Protein AF-A0A6L3A3G5-F1 (afdb_monomer_lite)

Foldseek 3Di:
DPPPVVVVVVVVVVVPPPDDDDDDDDDDDDDDDDDDDDDDDDDDDDDDDPDDDPDDPDPDPPDDPQDPVNVVVVVVPDDVVVVVVVVVVVVVVVVVVVVVVVVVVVVVVVVVVVVVVVVVVVVVVVVVCVVVVPDPDPPDPDPPPDDDDDDDDDDDDDDDDDDDDDDDDDDDDDDDDDDDDDPDDDPPDDFQDACPPQVLVVCVVFPCVQADPVHNVQQQHDNAPVRQCQPGVVGHQADALDLPPRVVLCQLVVVDPPHPPPPDDRDPPVSSVSVVRCSNLGRHHDPVRSVVSVVVVVPPDPPDDDDDDDDDDDDDDDDDDDDDDDDDPDDDDDDDD

Structure (mmCIF, N/CA/C/O backbone):
data_AF-A0A6L3A3G5-F1
#
_entry.id   AF-A0A6L3A3G5-F1
#
loop_
_atom_site.group_PDB
_atom_site.id
_atom_site.type_symbol
_atom_site.label_atom_id
_atom_site.label_alt_id
_atom_site.label_comp_id
_atom_site.label_asym_id
_atom_site.label_entity_id
_atom_site.label_seq_id
_atom_site.pdbx_PDB_ins_code
_atom_site.Cartn_x
_atom_site.Cartn_y
_atom_site.Cartn_z
_atom_site.occupancy
_atom_site.B_iso_or_equiv
_atom_site.auth_seq_id
_atom_site.auth_comp_id
_atom_site.auth_asym_id
_atom_site.auth_atom_id
_atom_site.pdbx_PDB_model_num
ATOM 1 N N . MET A 1 1 ? 54.121 30.966 -7.023 1.00 59.41 1 MET A N 1
ATOM 2 C CA . MET A 1 1 ? 52.710 31.026 -6.557 1.00 59.41 1 MET A CA 1
ATOM 3 C C . MET A 1 1 ? 52.036 29.646 -6.379 1.00 59.41 1 MET A C 1
ATOM 5 O O . MET A 1 1 ? 50.820 29.584 -6.318 1.00 59.41 1 MET A O 1
ATOM 9 N N . ARG A 1 2 ? 52.782 28.536 -6.193 1.00 57.72 2 ARG A N 1
ATOM 10 C CA . ARG A 1 2 ? 52.215 27.184 -5.935 1.00 57.72 2 ARG A CA 1
ATOM 11 C C . ARG A 1 2 ? 52.312 26.712 -4.469 1.00 57.72 2 ARG A C 1
ATOM 13 O O . ARG A 1 2 ? 51.890 25.607 -4.155 1.00 57.72 2 ARG A O 1
ATOM 20 N N . GLY A 1 3 ? 52.849 27.543 -3.569 1.00 53.41 3 GLY A N 1
ATOM 21 C CA . GLY A 1 3 ? 53.049 27.198 -2.150 1.00 53.41 3 GLY A CA 1
ATOM 22 C C . GLY A 1 3 ? 51.868 27.523 -1.226 1.00 53.41 3 GLY A C 1
ATOM 23 O O . GLY A 1 3 ? 51.634 26.800 -0.266 1.00 53.41 3 GLY A O 1
ATOM 24 N N . LYS A 1 4 ? 51.075 28.563 -1.523 1.00 56.47 4 LYS A N 1
ATOM 25 C CA . LYS A 1 4 ? 49.988 29.009 -0.626 1.00 56.47 4 LYS A CA 1
ATOM 26 C C . LYS A 1 4 ? 48.705 28.165 -0.738 1.00 56.47 4 LYS A C 1
ATOM 28 O O . LYS A 1 4 ? 48.020 27.977 0.258 1.00 56.47 4 LYS A O 1
ATOM 33 N N . GLN A 1 5 ? 48.434 27.560 -1.899 1.00 56.56 5 GLN A N 1
ATOM 34 C CA . GLN A 1 5 ? 47.266 26.683 -2.111 1.00 56.56 5 GLN A CA 1
ATOM 35 C C . GLN A 1 5 ? 47.408 25.306 -1.428 1.00 56.56 5 GLN A C 1
ATOM 37 O O . GLN A 1 5 ? 46.430 24.763 -0.924 1.00 56.56 5 GLN A O 1
ATOM 42 N N . LYS A 1 6 ? 48.634 24.772 -1.294 1.00 55.00 6 LYS A N 1
ATOM 43 C CA . LYS A 1 6 ? 48.888 23.529 -0.535 1.00 55.00 6 LYS A CA 1
ATOM 44 C C . LYS A 1 6 ? 48.780 23.713 0.986 1.00 55.00 6 LYS A C 1
ATOM 46 O O . LYS A 1 6 ? 48.558 22.736 1.695 1.00 55.00 6 LYS A O 1
ATOM 51 N N . SER A 1 7 ? 48.915 24.946 1.482 1.00 62.38 7 SER A N 1
ATOM 52 C CA . SER A 1 7 ? 48.813 25.253 2.914 1.00 62.38 7 SER A CA 1
ATOM 53 C C . SER A 1 7 ? 47.360 25.405 3.376 1.00 62.38 7 SER A C 1
ATOM 55 O O . SER A 1 7 ? 47.029 24.963 4.470 1.00 62.38 7 SER A O 1
ATOM 57 N N . LEU A 1 8 ? 46.476 25.947 2.529 1.00 55.31 8 LEU A N 1
ATOM 58 C CA . LEU A 1 8 ? 45.041 26.057 2.825 1.00 55.31 8 LEU A CA 1
ATOM 59 C C . LEU A 1 8 ? 44.325 24.697 2.776 1.00 55.31 8 LEU A C 1
ATOM 61 O O . LEU A 1 8 ? 43.524 24.403 3.658 1.00 55.31 8 LEU A O 1
ATOM 65 N N . ALA A 1 9 ? 44.688 23.823 1.831 1.00 55.50 9 ALA A N 1
ATOM 66 C CA . ALA A 1 9 ? 44.137 22.465 1.766 1.00 55.50 9 ALA A CA 1
ATOM 67 C C . ALA A 1 9 ? 44.570 21.579 2.955 1.00 55.50 9 ALA A C 1
ATOM 69 O O . ALA A 1 9 ? 43.800 20.739 3.408 1.00 55.50 9 ALA A O 1
ATOM 70 N N . ARG A 1 10 ? 45.770 21.793 3.518 1.00 59.44 10 ARG A N 1
ATOM 71 C CA . ARG A 1 10 ? 46.223 21.096 4.738 1.00 59.44 10 ARG A CA 1
ATOM 72 C C . ARG A 1 10 ? 45.579 21.633 6.018 1.00 59.44 10 ARG A C 1
ATOM 74 O O . ARG A 1 10 ? 45.360 20.858 6.940 1.00 59.44 10 ARG A O 1
ATOM 81 N N . MET A 1 11 ? 45.250 22.923 6.068 1.00 55.34 11 MET A N 1
ATOM 82 C CA . MET A 1 11 ? 44.618 23.541 7.239 1.00 55.34 11 MET A CA 1
ATOM 83 C C . MET A 1 11 ? 43.120 23.200 7.348 1.00 55.34 11 MET A C 1
ATOM 85 O O . MET A 1 11 ? 42.606 23.089 8.456 1.00 55.34 11 MET A O 1
ATOM 89 N N . LEU A 1 12 ? 42.440 22.947 6.220 1.00 50.97 12 LEU A N 1
ATOM 90 C CA . LEU A 1 12 ? 41.025 22.549 6.199 1.00 50.97 12 LEU A CA 1
ATOM 91 C C . LEU A 1 12 ? 40.806 21.058 6.531 1.00 50.97 12 LEU A C 1
ATOM 93 O O . LEU A 1 12 ? 39.795 20.711 7.129 1.00 50.97 12 LEU A O 1
ATOM 97 N N . VAL A 1 13 ? 41.776 20.186 6.228 1.00 56.22 13 VAL A N 1
ATOM 98 C CA . VAL A 1 13 ? 41.735 18.756 6.607 1.00 56.22 13 VAL A CA 1
ATOM 99 C C . VAL A 1 13 ? 42.045 18.543 8.098 1.00 56.22 13 VAL A C 1
ATOM 101 O O . VAL A 1 13 ? 41.520 17.621 8.708 1.00 56.22 13 VAL A O 1
ATOM 104 N N . LEU A 1 14 ? 42.828 19.428 8.725 1.00 51.31 14 LEU A N 1
ATOM 105 C CA . LEU A 1 14 ? 43.153 19.355 10.158 1.00 51.31 14 LEU A CA 1
ATOM 106 C C . LEU A 1 14 ? 42.042 19.875 11.091 1.00 51.31 14 LEU A C 1
ATOM 108 O O . LEU A 1 14 ? 42.066 19.558 12.275 1.00 51.31 14 LEU A O 1
ATOM 112 N N . MET A 1 15 ? 41.057 20.622 10.582 1.00 50.41 15 MET A N 1
ATOM 113 C CA . MET A 1 15 ? 39.933 21.135 11.386 1.00 50.41 15 MET A CA 1
ATOM 114 C C . MET A 1 15 ? 38.692 20.223 11.381 1.00 50.41 15 MET A C 1
ATOM 116 O O . MET A 1 15 ? 37.766 20.466 12.148 1.00 50.41 15 MET A O 1
ATOM 120 N N . LEU A 1 16 ? 38.662 19.160 10.563 1.00 51.91 16 LEU A N 1
ATOM 121 C CA . LEU A 1 16 ? 37.510 18.248 10.435 1.00 51.91 16 LEU A CA 1
ATOM 122 C C . LEU A 1 16 ? 37.751 16.825 10.990 1.00 51.91 16 LEU A C 1
ATOM 124 O O . LEU A 1 16 ? 36.971 15.918 10.716 1.00 51.91 16 LEU A O 1
ATOM 128 N N . SER A 1 17 ? 38.798 16.591 11.789 1.00 53.84 17 SER A N 1
ATOM 129 C CA . SER A 1 17 ? 39.101 15.245 12.330 1.00 53.84 17 SER A CA 1
ATOM 130 C C . SER A 1 17 ? 39.426 15.218 13.833 1.00 53.84 17 SER A C 1
ATOM 132 O O . SER A 1 17 ? 40.251 14.426 14.272 1.00 53.84 17 SER A O 1
ATOM 134 N N . GLY A 1 18 ? 38.791 16.081 14.637 1.00 40.44 18 GLY A N 1
ATOM 135 C CA . GLY A 1 18 ? 39.238 16.378 16.007 1.00 40.44 18 GLY A CA 1
ATOM 136 C C . GLY A 1 18 ? 38.290 16.127 17.190 1.00 40.44 18 GLY A C 1
ATOM 137 O O . GLY A 1 18 ? 38.576 16.672 18.249 1.00 40.44 18 GLY A O 1
ATOM 138 N N . LEU A 1 19 ? 37.200 15.351 17.091 1.00 40.38 19 LEU A N 1
ATOM 139 C CA . LEU A 1 19 ? 36.427 14.951 18.287 1.00 40.38 19 LEU A CA 1
ATOM 140 C C . LEU A 1 19 ? 36.165 13.440 18.342 1.00 40.38 19 LEU A C 1
ATOM 142 O O . LEU A 1 19 ? 35.070 12.961 18.072 1.00 40.38 19 LEU A O 1
ATOM 146 N N . THR A 1 20 ? 37.182 12.701 18.778 1.00 41.88 20 THR A N 1
ATOM 147 C CA . THR A 1 20 ? 37.006 11.454 19.533 1.00 41.88 20 THR A CA 1
ATOM 148 C C . THR A 1 20 ? 37.988 11.493 20.698 1.00 41.88 20 THR A C 1
ATOM 150 O O . THR A 1 20 ? 39.200 11.474 20.484 1.00 41.88 20 THR A O 1
ATOM 153 N N . THR A 1 21 ? 37.494 11.584 21.928 1.00 37.94 21 THR A N 1
ATOM 154 C CA . THR A 1 21 ? 38.304 11.383 23.133 1.00 37.94 21 THR A CA 1
ATOM 155 C C . THR A 1 21 ? 38.397 9.889 23.448 1.00 37.94 21 THR A C 1
ATOM 157 O O . THR A 1 21 ? 37.367 9.224 23.546 1.00 37.94 21 THR A O 1
ATOM 160 N N . PRO A 1 22 ? 39.606 9.345 23.666 1.00 48.44 22 PRO A N 1
ATOM 161 C CA . PRO A 1 22 ? 39.803 8.110 24.405 1.00 48.44 22 PRO A CA 1
ATOM 162 C C . PRO A 1 22 ? 40.202 8.439 25.852 1.00 48.44 22 PRO A C 1
ATOM 164 O O . PRO A 1 22 ? 40.970 9.365 26.112 1.00 48.44 22 PRO A O 1
ATOM 167 N N . THR A 1 23 ? 39.733 7.668 26.826 1.00 41.97 23 THR A N 1
ATOM 168 C CA . THR A 1 23 ? 40.406 7.571 28.129 1.00 41.97 23 THR A CA 1
ATOM 169 C C . THR A 1 23 ? 40.481 6.103 28.499 1.00 41.97 23 THR A C 1
ATOM 171 O O . THR A 1 23 ? 39.483 5.387 28.478 1.00 41.97 23 THR A O 1
ATOM 174 N N . GLY A 1 24 ? 41.723 5.663 28.682 1.00 35.88 24 GLY A N 1
ATOM 175 C CA . GLY A 1 24 ? 42.121 4.272 28.736 1.00 35.88 24 GLY A CA 1
ATOM 176 C C . GLY A 1 24 ? 42.031 3.634 30.113 1.00 35.88 24 GLY A C 1
ATOM 177 O O . GLY A 1 24 ? 41.738 4.260 31.129 1.00 35.88 24 GLY A O 1
ATOM 178 N N . ALA A 1 25 ? 42.329 2.342 30.080 1.00 36.88 25 ALA A N 1
ATOM 179 C CA . ALA A 1 25 ? 42.473 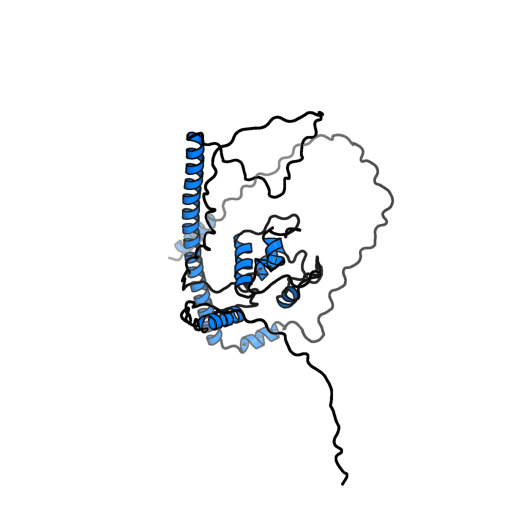1.455 31.210 1.00 36.88 25 ALA A CA 1
ATOM 180 C C . ALA A 1 25 ? 43.637 1.856 32.132 1.00 36.88 25 ALA A C 1
ATOM 182 O O . ALA A 1 25 ? 44.751 2.096 31.669 1.00 36.88 25 ALA A O 1
ATOM 183 N N . LEU A 1 26 ? 43.396 1.782 33.442 1.00 35.03 26 LEU A N 1
ATOM 184 C CA . LEU A 1 26 ? 44.405 1.423 34.433 1.00 35.03 26 LEU A CA 1
ATOM 185 C C . LEU A 1 26 ? 43.837 0.331 35.344 1.00 35.03 26 LEU A C 1
ATOM 187 O O . LEU A 1 26 ? 42.683 0.376 35.762 1.00 35.03 26 LEU A O 1
ATOM 191 N N . HIS A 1 27 ? 44.685 -0.667 35.574 1.00 42.72 27 HIS A N 1
ATOM 192 C CA . HIS A 1 27 ? 44.500 -1.831 36.429 1.00 42.72 27 HIS A CA 1
ATOM 193 C C . HIS A 1 27 ? 44.168 -1.462 37.882 1.00 42.72 27 HIS A C 1
ATOM 195 O O . HIS A 1 27 ? 44.869 -0.653 38.487 1.00 42.72 27 HIS A O 1
ATOM 201 N N . ALA A 1 28 ? 43.216 -2.189 38.471 1.00 36.69 28 ALA A N 1
ATOM 202 C CA . ALA A 1 28 ? 43.186 -2.488 39.898 1.00 36.69 28 ALA A CA 1
ATOM 203 C C . ALA A 1 28 ? 42.682 -3.927 40.103 1.00 36.69 28 ALA A C 1
ATOM 205 O O . ALA A 1 28 ? 41.684 -4.347 39.519 1.00 36.69 28 ALA A O 1
ATOM 206 N N . GLN A 1 29 ? 43.455 -4.668 40.887 1.00 37.84 29 GLN A N 1
ATOM 207 C CA . GLN A 1 29 ? 43.288 -6.051 41.323 1.00 37.84 29 GLN A CA 1
ATOM 208 C C . GLN A 1 29 ? 42.258 -6.143 42.474 1.00 37.84 29 GLN A C 1
ATOM 210 O O . GLN A 1 29 ? 42.188 -5.215 43.278 1.00 37.84 29 GLN A O 1
ATOM 215 N N . GLU A 1 30 ? 41.613 -7.320 42.601 1.00 32.56 30 GLU A N 1
ATOM 216 C CA . GLU A 1 30 ? 41.095 -7.960 43.846 1.00 32.56 30 GLU A CA 1
ATOM 217 C C . GLU A 1 30 ? 39.596 -7.762 44.217 1.00 32.56 30 GLU A C 1
ATOM 219 O O . GLU A 1 30 ? 39.041 -6.715 43.891 1.00 32.56 30 GLU A O 1
ATOM 224 N N . PRO A 1 31 ? 38.907 -8.686 44.948 1.00 48.91 31 PRO A N 1
ATOM 225 C CA . PRO A 1 31 ? 39.116 -10.123 45.218 1.00 48.91 31 PRO A CA 1
ATOM 226 C C . PRO A 1 31 ? 37.961 -11.032 44.725 1.00 48.91 31 PRO A C 1
ATOM 228 O O . PRO A 1 31 ? 36.859 -10.599 44.394 1.00 48.91 31 PRO A O 1
ATOM 231 N N . ALA A 1 32 ? 38.217 -12.341 44.760 1.00 52.06 32 ALA A N 1
ATOM 232 C CA . ALA A 1 32 ? 37.231 -13.405 44.603 1.00 52.06 32 ALA A CA 1
ATOM 233 C C . ALA A 1 32 ? 36.098 -13.344 45.654 1.00 52.06 32 ALA A C 1
ATOM 235 O O . ALA A 1 32 ? 36.350 -13.140 46.841 1.00 52.06 32 ALA A O 1
ATOM 236 N N . ALA A 1 33 ? 34.865 -13.618 45.216 1.00 41.06 33 ALA A N 1
ATOM 237 C CA . ALA A 1 33 ? 33.697 -13.876 46.060 1.00 41.06 33 ALA A CA 1
ATOM 238 C C . ALA A 1 33 ? 32.963 -15.146 45.565 1.00 41.06 33 ALA A C 1
ATOM 240 O O . ALA A 1 33 ? 33.125 -15.531 44.405 1.00 41.06 33 ALA A O 1
ATOM 241 N N . PRO A 1 34 ? 32.241 -15.855 46.450 1.00 49.62 34 PRO A N 1
ATOM 242 C CA . PRO A 1 34 ? 32.271 -17.314 46.499 1.00 49.62 34 PRO A CA 1
ATOM 243 C C . PRO A 1 34 ? 31.239 -18.018 45.615 1.00 49.62 34 PRO A C 1
ATOM 245 O O . PRO A 1 34 ? 30.164 -17.504 45.314 1.00 49.62 34 PRO A O 1
ATOM 248 N N . ALA A 1 35 ? 31.586 -19.261 45.277 1.00 52.34 35 ALA A N 1
ATOM 249 C CA . ALA A 1 35 ? 30.747 -20.247 44.618 1.00 52.34 35 ALA A CA 1
ATOM 250 C C . ALA A 1 35 ? 29.399 -20.432 45.342 1.00 52.34 35 ALA A C 1
ATOM 252 O O . ALA A 1 35 ? 29.336 -20.987 46.438 1.00 52.34 35 ALA A O 1
ATOM 253 N N . GLY A 1 36 ? 28.322 -19.989 44.691 1.00 39.81 36 GLY A N 1
ATOM 254 C CA . GLY A 1 36 ? 26.940 -20.331 45.013 1.00 39.81 36 GLY A CA 1
ATOM 255 C C . GLY A 1 36 ? 26.397 -21.294 43.960 1.00 39.81 36 GLY A C 1
ATOM 256 O O . GLY A 1 36 ? 26.478 -21.022 42.765 1.00 39.81 36 GLY A O 1
ATOM 257 N N . ALA A 1 37 ? 25.906 -22.442 44.418 1.00 47.59 37 ALA A N 1
ATOM 258 C CA . ALA A 1 37 ? 25.467 -23.579 43.621 1.00 47.59 37 ALA A CA 1
ATOM 259 C C . ALA A 1 37 ? 24.376 -23.235 42.588 1.00 47.59 37 ALA A C 1
ATOM 261 O O . ALA A 1 37 ? 23.350 -22.644 42.921 1.00 47.59 37 ALA A O 1
ATOM 262 N N . ASN A 1 38 ? 24.580 -23.686 41.348 1.00 49.59 38 ASN A N 1
ATOM 263 C CA . ASN A 1 38 ? 23.536 -23.762 40.327 1.00 49.59 38 ASN A CA 1
ATOM 264 C C . ASN A 1 38 ? 22.630 -24.980 40.613 1.00 49.59 38 ASN A C 1
ATOM 266 O O . ASN A 1 38 ? 23.161 -26.051 40.928 1.00 49.59 38 ASN A O 1
ATOM 270 N N . PRO A 1 39 ? 21.294 -24.865 40.500 1.00 59.03 39 PRO A N 1
ATOM 271 C CA . PRO A 1 39 ? 20.392 -26.008 40.629 1.00 59.03 39 PRO A CA 1
ATOM 272 C C . PRO A 1 39 ? 20.588 -27.008 39.472 1.00 59.03 39 PRO A C 1
ATOM 274 O O . PRO A 1 39 ? 21.004 -26.610 38.380 1.00 59.03 39 PRO A O 1
ATOM 277 N N . PRO A 1 40 ? 20.298 -28.308 39.680 1.00 56.06 40 PRO A N 1
ATOM 278 C CA . PRO A 1 40 ? 20.495 -29.327 38.657 1.00 56.06 40 PRO A CA 1
ATOM 279 C C . PRO A 1 40 ? 19.547 -29.109 37.472 1.00 56.06 40 PRO A C 1
ATOM 281 O O . PRO A 1 40 ? 18.337 -28.952 37.640 1.00 56.06 40 PRO A O 1
ATOM 284 N N . ALA A 1 41 ? 20.120 -29.122 36.269 1.00 53.06 41 ALA A N 1
ATOM 285 C CA . ALA A 1 41 ? 19.382 -29.161 35.015 1.00 53.06 41 ALA A CA 1
ATOM 286 C C . ALA A 1 41 ? 18.513 -30.435 34.937 1.00 53.06 41 ALA A C 1
ATOM 288 O O . ALA A 1 41 ? 18.959 -31.495 35.389 1.00 53.06 41 ALA A O 1
ATOM 289 N N . PRO A 1 42 ? 17.302 -30.376 34.354 1.00 52.25 42 PRO A N 1
ATOM 290 C CA . PRO A 1 42 ? 16.543 -31.581 34.059 1.00 52.25 42 PRO A CA 1
ATOM 291 C C . PRO A 1 42 ? 17.285 -32.417 33.007 1.00 52.25 42 PRO A C 1
ATOM 293 O O . PRO A 1 42 ? 17.702 -31.910 31.965 1.00 52.25 42 PRO A O 1
ATOM 296 N N . ALA A 1 43 ? 17.466 -33.700 33.317 1.00 55.75 43 ALA A N 1
ATOM 297 C CA . ALA A 1 43 ? 17.953 -34.704 32.384 1.00 55.75 43 ALA A CA 1
ATOM 298 C C . ALA A 1 43 ? 16.902 -34.989 31.293 1.00 55.75 43 ALA A C 1
ATOM 300 O O . ALA A 1 43 ? 15.705 -34.843 31.528 1.00 55.75 43 ALA A O 1
ATOM 301 N N . ASP A 1 44 ? 17.396 -35.437 30.137 1.00 53.34 44 ASP A N 1
ATOM 302 C CA . ASP A 1 44 ? 16.673 -35.844 28.923 1.00 53.34 44 ASP A CA 1
ATOM 303 C C . ASP A 1 44 ? 16.110 -34.738 28.017 1.00 53.34 44 ASP A C 1
ATOM 305 O O . ASP A 1 44 ? 14.906 -34.540 27.878 1.00 53.34 44 ASP A O 1
ATOM 309 N N . VAL A 1 45 ? 17.013 -34.115 27.252 1.00 51.53 45 VAL A N 1
ATOM 310 C CA . VAL A 1 45 ? 16.739 -33.797 25.844 1.00 51.53 45 VAL A CA 1
ATOM 311 C C . VAL A 1 45 ? 17.952 -34.231 25.027 1.00 51.53 45 VAL A C 1
ATOM 313 O O . VAL A 1 45 ? 19.033 -33.651 25.114 1.00 51.53 45 VAL A O 1
ATOM 316 N N . THR A 1 46 ? 17.780 -35.294 24.251 1.00 59.34 46 THR A N 1
ATOM 317 C CA . THR A 1 46 ? 18.737 -35.740 23.237 1.00 59.34 46 THR A CA 1
ATOM 318 C C . THR A 1 46 ? 18.970 -34.586 22.251 1.00 59.34 46 THR A C 1
ATOM 320 O O . THR A 1 46 ? 17.987 -34.030 21.756 1.00 59.34 46 THR A O 1
ATOM 323 N N . PRO A 1 47 ? 20.214 -34.185 21.931 1.00 48.00 47 PRO A N 1
ATOM 324 C CA . PRO A 1 47 ? 20.429 -33.166 20.913 1.00 48.00 47 PRO A CA 1
ATOM 325 C C . PRO A 1 47 ? 20.000 -33.731 19.556 1.00 48.00 47 PRO A C 1
ATOM 327 O O . PRO A 1 47 ? 20.615 -34.660 19.031 1.00 48.00 47 PRO A O 1
ATOM 330 N N . ALA A 1 48 ? 18.924 -33.177 18.996 1.00 50.59 48 ALA A N 1
ATOM 331 C CA . ALA A 1 48 ? 18.574 -33.391 17.603 1.00 50.59 48 ALA A CA 1
ATOM 332 C C . ALA A 1 48 ? 19.758 -32.946 16.731 1.00 50.59 48 ALA A C 1
ATOM 334 O O . ALA A 1 48 ? 20.327 -31.871 16.938 1.00 50.59 48 ALA A O 1
ATOM 335 N N . ALA A 1 49 ? 20.148 -33.805 15.789 1.00 53.47 49 ALA A N 1
ATOM 336 C CA . ALA A 1 49 ? 21.196 -33.525 14.819 1.00 53.47 49 ALA A CA 1
ATOM 337 C C . ALA A 1 49 ? 20.941 -32.176 14.115 1.00 53.47 49 ALA A C 1
ATOM 339 O O . ALA A 1 49 ? 19.778 -31.832 13.885 1.00 53.47 49 ALA A O 1
ATOM 340 N N . PRO A 1 50 ? 21.989 -31.414 13.747 1.00 52.25 50 PRO A N 1
ATOM 341 C CA . PRO A 1 50 ? 21.813 -30.194 12.974 1.00 52.25 50 PRO A CA 1
ATOM 342 C C . PRO A 1 50 ? 21.174 -30.558 11.631 1.00 52.25 50 PRO A C 1
ATOM 344 O O . PRO A 1 50 ? 21.823 -31.117 10.750 1.00 52.25 50 PRO A O 1
ATOM 347 N N . THR A 1 51 ? 19.885 -30.268 11.476 1.00 53.66 51 THR A N 1
ATOM 348 C CA . THR A 1 51 ? 19.228 -30.303 10.174 1.00 53.66 51 THR A CA 1
ATOM 349 C C . THR A 1 51 ? 19.789 -29.147 9.365 1.00 53.66 51 THR A C 1
ATOM 351 O O . THR A 1 51 ? 19.491 -27.983 9.638 1.00 53.66 51 THR A O 1
ATOM 354 N N . THR A 1 52 ? 20.644 -29.472 8.402 1.00 58.59 52 THR A N 1
ATOM 355 C CA . THR A 1 52 ? 21.057 -28.569 7.332 1.00 58.59 52 THR A CA 1
ATOM 356 C C . THR A 1 52 ? 19.798 -27.948 6.714 1.00 58.59 52 THR A C 1
ATOM 358 O O . THR A 1 52 ? 18.857 -28.691 6.416 1.00 58.59 52 THR A O 1
ATOM 361 N N . PRO A 1 53 ? 19.722 -26.615 6.544 1.00 59.59 53 PRO A N 1
ATOM 362 C CA . PRO A 1 53 ? 18.630 -26.011 5.788 1.00 59.59 53 PRO A CA 1
ATOM 363 C C . PRO A 1 53 ? 18.595 -26.638 4.384 1.00 59.59 53 PRO A C 1
ATOM 365 O O . PRO A 1 53 ? 19.663 -26.963 3.856 1.00 59.59 53 PRO A O 1
ATOM 368 N N . PRO A 1 54 ? 17.409 -26.844 3.781 1.00 58.00 54 PRO A N 1
ATOM 369 C CA . PRO A 1 54 ? 17.335 -27.318 2.409 1.00 58.00 54 PRO A CA 1
ATOM 370 C C . PRO A 1 54 ? 18.120 -26.349 1.523 1.00 58.00 54 PRO A C 1
ATOM 372 O O . PRO A 1 54 ? 17.882 -25.141 1.540 1.00 58.00 54 PRO A O 1
ATOM 375 N N . GLU A 1 55 ? 19.098 -26.897 0.808 1.00 56.12 55 GLU A N 1
ATOM 376 C CA . GLU A 1 55 ? 19.881 -26.200 -0.202 1.00 56.12 55 GLU A CA 1
ATOM 377 C C . GLU A 1 55 ? 18.908 -25.513 -1.166 1.00 56.12 55 GLU A C 1
ATOM 379 O O . GLU A 1 55 ? 18.012 -26.165 -1.712 1.00 56.12 55 GLU A O 1
ATOM 384 N N . SER A 1 56 ? 19.026 -24.187 -1.315 1.00 61.19 56 SER A N 1
ATOM 385 C CA . SER A 1 56 ? 18.243 -23.446 -2.305 1.00 61.19 56 SER A CA 1
ATOM 386 C C . SER A 1 56 ? 18.359 -24.163 -3.649 1.00 61.19 56 SER A C 1
ATOM 388 O O . SER A 1 56 ? 19.481 -24.495 -4.042 1.00 61.19 56 SER A O 1
ATOM 390 N N . PRO A 1 57 ? 17.246 -24.409 -4.363 1.00 60.88 57 PRO A N 1
ATOM 391 C CA . PRO A 1 57 ? 17.310 -25.067 -5.657 1.00 60.88 57 PRO A CA 1
ATOM 392 C C . PRO A 1 57 ? 18.269 -24.287 -6.557 1.00 60.88 57 PRO A C 1
ATOM 394 O O . PRO A 1 57 ? 18.140 -23.070 -6.709 1.00 60.88 57 PRO A O 1
ATOM 397 N N . ALA A 1 58 ? 19.260 -24.990 -7.109 1.00 58.41 58 ALA A N 1
ATOM 398 C CA . ALA A 1 58 ? 20.181 -24.420 -8.078 1.00 58.41 58 ALA A CA 1
ATOM 399 C C . ALA A 1 58 ? 19.376 -23.734 -9.201 1.00 58.41 58 ALA A C 1
ATOM 401 O O . ALA A 1 58 ? 18.363 -24.293 -9.639 1.00 58.41 58 ALA A O 1
ATOM 402 N N . PRO A 1 59 ? 19.788 -22.535 -9.659 1.00 56.09 59 PRO A N 1
ATOM 403 C CA . PRO A 1 59 ? 19.093 -21.839 -10.733 1.00 56.09 59 PRO A CA 1
ATOM 404 C C . PRO A 1 59 ? 18.996 -22.755 -11.955 1.00 56.09 59 PRO A C 1
ATOM 406 O O . PRO A 1 59 ? 19.946 -23.472 -12.283 1.00 56.09 59 PRO A O 1
ATOM 409 N N . ALA A 1 60 ? 17.830 -22.757 -12.605 1.00 52.25 60 ALA A N 1
ATOM 410 C CA . ALA A 1 60 ? 17.580 -23.577 -13.782 1.00 52.25 60 ALA A CA 1
ATOM 411 C C . ALA A 1 60 ? 18.697 -23.375 -14.831 1.00 52.25 60 ALA A C 1
ATOM 413 O O . ALA A 1 60 ? 19.152 -22.242 -15.031 1.00 52.25 60 ALA A O 1
ATOM 414 N N . PRO A 1 61 ? 19.158 -24.441 -15.514 1.00 48.72 61 PRO A N 1
ATOM 415 C CA . PRO A 1 61 ? 20.196 -24.330 -16.532 1.00 48.72 61 PRO A CA 1
ATOM 416 C C . PRO A 1 61 ? 19.654 -23.520 -17.718 1.00 48.72 61 PRO A C 1
ATOM 418 O O . PRO A 1 61 ? 18.941 -24.043 -18.570 1.00 48.72 61 PRO A O 1
ATOM 421 N N . GLY A 1 62 ? 19.959 -22.221 -17.742 1.00 58.38 62 GLY A N 1
ATOM 422 C CA . GLY A 1 62 ? 19.494 -21.294 -18.776 1.00 58.38 62 GLY A CA 1
ATOM 423 C C . GLY A 1 62 ? 19.590 -19.813 -18.407 1.00 58.38 62 GLY A C 1
ATOM 424 O O . GLY A 1 62 ? 19.740 -18.987 -19.301 1.00 58.38 62 GLY A O 1
ATOM 425 N N . GLU A 1 63 ? 19.597 -19.465 -17.119 1.00 56.19 63 GLU A N 1
ATOM 426 C CA . GLU A 1 63 ? 19.747 -18.077 -16.655 1.00 56.19 63 GLU A CA 1
ATOM 427 C C . GLU A 1 63 ? 21.091 -17.892 -15.942 1.00 56.19 63 GLU A C 1
ATOM 429 O O . GLU A 1 63 ? 21.181 -17.687 -14.732 1.00 56.19 63 GLU A O 1
ATOM 434 N N . ALA A 1 64 ? 22.182 -18.003 -16.702 1.00 62.88 64 ALA A N 1
ATOM 435 C CA . ALA A 1 64 ? 23.477 -17.561 -16.206 1.00 62.88 64 ALA A CA 1
ATOM 436 C C . ALA A 1 64 ? 23.442 -16.033 -16.051 1.00 62.88 64 ALA A C 1
ATOM 438 O O . ALA A 1 64 ? 23.112 -15.320 -17.001 1.00 62.88 64 ALA A O 1
ATOM 439 N N . GLN A 1 65 ? 23.793 -15.536 -14.860 1.00 61.22 65 GLN A N 1
ATOM 440 C CA . GLN A 1 65 ? 24.045 -14.111 -14.636 1.00 61.22 65 GLN A CA 1
ATOM 441 C C . GLN A 1 65 ? 24.967 -13.593 -15.755 1.00 61.22 65 GLN A C 1
ATOM 443 O O . GLN A 1 65 ? 25.962 -14.260 -16.065 1.00 61.22 65 GLN A O 1
ATOM 448 N N . PRO A 1 66 ? 24.644 -12.456 -16.398 1.00 76.31 66 PRO A N 1
ATOM 449 C CA . PRO A 1 66 ? 25.429 -11.959 -17.518 1.00 76.31 66 PRO A CA 1
ATOM 450 C C . PRO A 1 66 ? 26.881 -11.769 -17.072 1.00 76.31 66 PRO A C 1
ATOM 452 O O . PRO A 1 66 ? 27.156 -11.136 -16.052 1.00 76.31 66 PRO A O 1
ATOM 455 N N . THR A 1 67 ? 27.818 -12.361 -17.814 1.00 87.00 67 THR A N 1
ATOM 456 C CA . THR A 1 67 ? 29.243 -12.232 -17.499 1.00 87.00 67 THR A CA 1
ATOM 457 C C . THR A 1 67 ? 29.682 -10.782 -17.681 1.00 87.00 67 THR A C 1
ATOM 459 O O . THR A 1 67 ? 29.130 -10.056 -18.509 1.00 87.00 67 THR A O 1
ATOM 462 N N . LEU A 1 68 ? 30.694 -10.348 -16.927 1.00 84.44 68 LEU A N 1
ATOM 463 C CA . LEU A 1 68 ? 31.220 -8.982 -17.020 1.00 84.44 68 LEU A CA 1
ATOM 464 C C . LEU A 1 68 ? 31.589 -8.608 -18.467 1.00 84.44 68 LEU A C 1
ATOM 466 O O . LEU A 1 68 ? 31.275 -7.508 -18.910 1.00 84.44 68 LEU A O 1
ATOM 470 N N . ASP A 1 69 ? 32.155 -9.549 -19.225 1.00 86.69 69 ASP A N 1
ATOM 471 C CA . ASP A 1 69 ? 32.500 -9.357 -20.637 1.00 86.69 69 ASP A CA 1
ATOM 472 C C . ASP A 1 69 ? 31.267 -9.134 -21.523 1.00 86.69 69 ASP A C 1
ATOM 474 O O . ASP A 1 69 ? 31.289 -8.290 -22.414 1.00 86.69 69 ASP A O 1
ATOM 478 N N . ARG A 1 70 ? 30.158 -9.837 -21.250 1.00 84.31 70 ARG A N 1
ATOM 479 C CA . ARG A 1 70 ? 28.879 -9.650 -21.952 1.00 84.31 70 ARG A CA 1
ATOM 480 C C . ARG A 1 70 ? 28.302 -8.263 -21.675 1.00 84.31 70 ARG A C 1
ATOM 482 O O . ARG A 1 70 ? 27.836 -7.600 -22.594 1.00 84.31 70 ARG A O 1
ATOM 489 N N . ILE A 1 71 ? 28.377 -7.819 -20.421 1.00 85.19 71 ILE A N 1
ATOM 490 C CA . ILE A 1 71 ? 27.906 -6.495 -20.000 1.00 85.19 71 ILE A CA 1
ATOM 491 C C . ILE A 1 71 ? 28.748 -5.398 -20.659 1.00 85.19 71 ILE A C 1
ATOM 493 O O . ILE A 1 71 ? 28.191 -4.436 -21.175 1.00 85.19 71 ILE A O 1
ATOM 497 N N . LEU A 1 72 ? 30.075 -5.535 -20.671 1.00 85.44 72 LEU A N 1
ATOM 498 C CA . LEU A 1 72 ? 30.973 -4.558 -21.293 1.00 85.44 72 LEU A CA 1
ATOM 499 C C . LEU A 1 72 ? 30.773 -4.478 -22.812 1.00 85.44 72 LEU A C 1
ATOM 501 O O . LEU A 1 72 ? 30.723 -3.378 -23.359 1.00 85.44 72 LEU A O 1
ATOM 505 N N . GLU A 1 73 ? 30.596 -5.621 -23.476 1.00 89.12 73 GLU A N 1
ATOM 506 C CA . GLU A 1 73 ? 30.261 -5.694 -24.900 1.00 89.12 73 GLU A CA 1
ATOM 507 C C . GLU A 1 73 ? 28.920 -5.003 -25.194 1.00 89.12 73 GLU A C 1
ATOM 509 O O . GLU A 1 73 ? 28.824 -4.204 -26.124 1.00 89.12 73 GLU A O 1
ATOM 514 N N . ASP A 1 74 ? 27.889 -5.245 -24.384 1.00 85.19 74 ASP A N 1
ATOM 515 C CA . ASP A 1 74 ? 26.580 -4.619 -24.579 1.00 85.19 74 ASP A CA 1
ATOM 516 C C . ASP A 1 74 ? 26.591 -3.117 -24.255 1.00 85.19 74 ASP A C 1
ATOM 518 O O . ASP A 1 74 ? 25.965 -2.342 -24.976 1.00 85.19 74 ASP A O 1
ATOM 522 N N . LEU A 1 75 ? 27.364 -2.672 -23.256 1.00 82.88 75 LEU A N 1
ATOM 523 C CA . LEU A 1 75 ? 27.579 -1.249 -22.970 1.00 82.88 75 LEU A CA 1
ATOM 524 C C . LEU A 1 75 ? 28.342 -0.537 -24.095 1.00 82.88 75 LEU A C 1
ATOM 526 O O . LEU A 1 75 ? 28.055 0.626 -24.371 1.00 82.88 75 LEU A O 1
ATOM 530 N N . SER A 1 76 ? 29.273 -1.221 -24.769 1.00 87.12 76 SER A N 1
ATOM 531 C CA . SER A 1 76 ? 30.038 -0.648 -25.887 1.00 87.12 76 SER A CA 1
ATOM 532 C C . SER A 1 76 ? 29.176 -0.316 -27.112 1.00 87.12 76 SER A C 1
ATOM 534 O O . SER A 1 76 ? 29.539 0.548 -27.909 1.00 87.12 76 SER A O 1
ATOM 536 N N . LYS A 1 77 ? 28.015 -0.971 -27.245 1.00 91.69 77 LYS A N 1
ATOM 537 C CA . LYS A 1 77 ? 27.051 -0.756 -28.336 1.00 91.69 77 LYS A CA 1
ATOM 538 C C . LYS A 1 77 ? 26.108 0.417 -28.080 1.00 91.69 77 LYS A C 1
ATOM 540 O O . LYS A 1 77 ? 25.366 0.798 -28.984 1.00 91.69 77 LYS A O 1
ATOM 545 N N . ILE A 1 78 ? 26.087 0.962 -26.864 1.00 90.12 78 ILE A N 1
ATOM 546 C CA . ILE A 1 78 ? 25.210 2.079 -26.518 1.00 90.12 78 ILE A CA 1
ATOM 547 C C . ILE A 1 78 ? 25.893 3.386 -26.913 1.00 90.12 78 ILE A C 1
ATOM 549 O O . ILE A 1 78 ? 27.026 3.653 -26.519 1.00 90.12 78 ILE A O 1
ATOM 553 N N . ASP A 1 79 ? 25.178 4.224 -27.660 1.00 93.38 79 ASP A N 1
ATOM 554 C CA . ASP A 1 79 ? 25.659 5.551 -28.033 1.00 93.38 79 ASP A CA 1
ATOM 555 C C . ASP A 1 79 ? 25.923 6.409 -26.770 1.00 93.38 79 ASP A C 1
ATOM 557 O O . ASP A 1 79 ? 24.996 6.650 -25.979 1.00 93.38 79 ASP A O 1
ATOM 561 N N . PRO A 1 80 ? 27.164 6.893 -26.551 1.00 91.25 80 PRO A N 1
ATOM 562 C CA . PRO A 1 80 ? 27.499 7.706 -25.386 1.00 91.25 80 PRO A CA 1
ATOM 563 C C . PRO A 1 80 ? 26.726 9.033 -25.337 1.00 91.25 80 PRO A C 1
ATOM 565 O O . PRO A 1 80 ? 26.468 9.538 -24.241 1.00 91.25 80 PRO A O 1
ATOM 568 N N . ALA A 1 81 ? 26.312 9.588 -26.483 1.00 93.06 81 ALA A N 1
ATOM 569 C CA . ALA A 1 81 ? 25.496 10.798 -26.525 1.00 93.06 81 ALA A CA 1
ATOM 570 C C . ALA A 1 81 ? 24.105 10.541 -25.926 1.00 93.06 81 ALA A C 1
ATOM 572 O O . ALA A 1 81 ? 23.659 11.295 -25.059 1.00 93.06 81 ALA A O 1
ATOM 573 N N . LEU A 1 82 ? 23.478 9.417 -26.286 1.00 91.94 82 LEU A N 1
ATOM 574 C CA . LEU A 1 82 ? 22.175 9.009 -25.757 1.00 91.94 82 LEU A CA 1
ATOM 575 C C . LEU A 1 82 ? 22.228 8.734 -24.246 1.00 91.94 82 LEU A C 1
ATOM 577 O O . LEU A 1 82 ? 21.310 9.098 -23.507 1.00 91.94 82 LEU A O 1
ATOM 581 N N . LEU A 1 83 ? 23.319 8.128 -23.760 1.00 90.19 83 LEU A N 1
ATOM 582 C CA . LEU A 1 83 ? 23.538 7.943 -22.322 1.00 90.19 83 LEU A CA 1
ATOM 583 C C . LEU A 1 83 ? 23.662 9.280 -21.591 1.00 90.19 83 LEU A C 1
ATOM 585 O O . LEU A 1 83 ? 23.074 9.447 -20.523 1.00 90.19 83 LEU A O 1
ATOM 589 N N . SER A 1 84 ? 24.400 10.233 -22.165 1.00 93.38 84 SER A N 1
ATOM 590 C CA . SER A 1 84 ? 24.573 11.558 -21.567 1.00 93.38 84 SER A CA 1
ATOM 591 C C . SER A 1 84 ? 23.263 12.351 -21.514 1.00 93.38 84 SER A C 1
ATOM 593 O O . SER A 1 84 ? 22.962 12.959 -20.487 1.00 93.38 84 SER A O 1
ATOM 595 N N . GLU A 1 85 ? 22.436 12.269 -22.560 1.00 95.88 85 GLU A N 1
ATOM 596 C CA . GLU A 1 85 ? 21.116 12.899 -22.611 1.00 95.88 85 GLU A CA 1
ATOM 597 C C . GLU A 1 85 ? 20.172 12.287 -21.571 1.00 95.88 85 GLU A C 1
ATOM 599 O O . GLU A 1 85 ? 19.552 13.002 -20.782 1.00 95.88 85 GLU A O 1
ATOM 604 N N . ARG A 1 86 ? 20.120 10.952 -21.489 1.00 94.69 86 ARG A N 1
ATOM 605 C CA . ARG A 1 86 ? 19.282 10.256 -20.507 1.00 94.69 86 ARG A CA 1
ATOM 606 C C . ARG A 1 86 ? 19.739 10.510 -19.071 1.00 94.69 86 ARG A C 1
ATOM 608 O O . ARG A 1 86 ? 18.899 10.648 -18.177 1.00 94.69 86 ARG A O 1
ATOM 615 N N . LEU A 1 87 ? 21.048 10.607 -18.836 1.00 96.25 87 LEU A N 1
ATOM 616 C CA . LEU A 1 87 ? 21.599 10.989 -17.537 1.00 96.25 87 LEU A CA 1
ATOM 617 C C . LEU A 1 87 ? 21.198 12.422 -17.173 1.00 96.25 87 LEU A C 1
ATOM 619 O O . LEU A 1 87 ? 20.737 12.645 -16.056 1.00 96.25 87 LEU A O 1
ATOM 623 N N . ALA A 1 88 ? 21.310 13.369 -18.107 1.00 96.44 88 ALA A N 1
ATOM 624 C CA . ALA A 1 88 ? 20.900 14.755 -17.895 1.00 96.44 88 ALA A CA 1
ATOM 625 C C . ALA A 1 88 ? 19.394 14.866 -17.602 1.00 96.44 88 ALA A C 1
ATOM 627 O O . ALA A 1 88 ? 19.003 15.531 -16.642 1.00 96.44 88 ALA A O 1
ATOM 628 N N . ALA A 1 89 ? 18.551 14.150 -18.352 1.00 94.94 89 ALA A N 1
ATOM 629 C CA . ALA A 1 89 ? 17.110 14.085 -18.104 1.00 94.94 89 ALA A CA 1
ATOM 630 C C . ALA A 1 89 ? 16.796 13.518 -16.709 1.00 94.94 89 ALA A C 1
ATOM 632 O O . ALA A 1 89 ? 15.990 14.080 -15.966 1.00 94.94 89 ALA A O 1
ATOM 633 N N . THR A 1 90 ? 17.494 12.452 -16.307 1.00 94.62 90 THR A N 1
ATOM 634 C CA . THR A 1 90 ? 17.342 11.852 -14.973 1.00 94.62 90 THR A CA 1
ATOM 635 C C . THR A 1 90 ? 17.777 12.825 -13.874 1.00 94.62 90 THR A C 1
ATOM 637 O O . THR A 1 90 ? 17.087 12.979 -12.868 1.00 94.62 90 THR A O 1
ATOM 640 N N . GLN A 1 91 ? 18.895 13.530 -14.062 1.00 97.81 91 GLN A N 1
ATOM 641 C CA . GLN A 1 91 ? 19.378 14.540 -13.118 1.00 97.81 91 GLN A CA 1
ATOM 642 C C . GLN A 1 91 ? 18.398 15.712 -12.979 1.00 97.81 91 GLN A C 1
ATOM 644 O O . GLN A 1 91 ? 18.151 16.161 -11.859 1.00 97.81 91 GLN A O 1
ATOM 649 N N . ALA A 1 92 ? 17.795 16.166 -14.080 1.00 96.38 92 ALA A N 1
ATOM 650 C CA . ALA A 1 92 ? 16.764 17.200 -14.061 1.00 96.38 92 ALA A CA 1
ATOM 651 C C . ALA A 1 92 ? 15.511 16.740 -13.300 1.00 96.38 92 ALA A C 1
ATOM 653 O O . ALA A 1 92 ? 14.978 17.479 -12.473 1.00 96.38 92 ALA A O 1
ATOM 654 N N . GLN A 1 93 ? 15.079 15.494 -13.505 1.00 96.19 93 GLN A N 1
ATOM 655 C CA . GLN A 1 93 ? 13.946 14.927 -12.775 1.00 96.19 93 GLN A CA 1
ATOM 656 C C . GLN A 1 93 ? 14.235 14.791 -11.273 1.00 96.19 93 GLN A C 1
ATOM 658 O O . GLN A 1 93 ? 13.383 15.128 -10.453 1.00 96.19 93 GLN A O 1
ATOM 663 N N . ILE A 1 94 ? 15.450 14.381 -10.893 1.00 94.38 94 ILE A N 1
ATOM 664 C CA . ILE A 1 94 ? 15.884 14.349 -9.487 1.00 94.38 94 ILE A CA 1
ATOM 665 C C . ILE A 1 94 ? 15.867 15.755 -8.875 1.00 94.38 94 ILE A C 1
ATOM 667 O O . ILE A 1 94 ? 15.452 15.916 -7.728 1.00 94.38 94 ILE A O 1
ATOM 671 N N . ALA A 1 95 ? 16.313 16.776 -9.613 1.00 97.25 95 ALA A N 1
ATOM 672 C CA . ALA A 1 95 ? 16.280 18.158 -9.139 1.00 97.25 95 ALA A CA 1
ATOM 673 C C . ALA A 1 95 ? 14.841 18.634 -8.889 1.00 97.25 95 ALA A C 1
ATOM 675 O O . ALA A 1 95 ? 14.558 19.152 -7.810 1.00 97.25 95 ALA A O 1
ATOM 676 N N . LYS A 1 96 ? 13.926 18.360 -9.827 1.00 96.25 96 LYS A N 1
ATOM 677 C CA . LYS A 1 96 ? 12.499 18.676 -9.683 1.00 96.25 96 LYS A CA 1
ATOM 678 C C . LYS A 1 96 ? 11.882 17.995 -8.458 1.00 96.25 96 LYS A C 1
ATOM 680 O O . LYS A 1 96 ? 11.249 18.651 -7.639 1.00 96.25 96 LYS A O 1
ATOM 685 N N . LEU A 1 97 ? 12.129 16.695 -8.287 1.00 94.06 97 LEU A N 1
ATOM 686 C CA . LEU A 1 97 ? 11.629 15.944 -7.132 1.00 94.06 97 LEU A CA 1
ATOM 687 C C . LEU A 1 97 ? 12.161 16.502 -5.807 1.00 94.06 97 LEU A C 1
ATOM 689 O O . LEU A 1 97 ? 11.455 16.485 -4.803 1.00 94.06 97 LEU A O 1
ATOM 693 N N . ARG A 1 98 ? 13.403 16.996 -5.763 1.00 96.56 98 ARG A N 1
ATOM 694 C CA . ARG A 1 98 ? 13.952 17.623 -4.550 1.00 96.56 98 ARG A CA 1
ATOM 695 C C . ARG A 1 98 ? 13.241 18.927 -4.207 1.00 96.56 98 ARG A C 1
ATOM 697 O O . ARG A 1 98 ? 12.943 19.140 -3.038 1.00 96.56 98 ARG A O 1
ATOM 704 N N . GLU A 1 99 ? 12.945 19.757 -5.201 1.00 97.88 99 GLU A N 1
ATOM 705 C CA . GLU A 1 99 ? 12.177 20.990 -5.008 1.00 97.88 99 GLU A CA 1
ATOM 706 C C . GLU A 1 99 ? 10.755 20.693 -4.508 1.00 97.88 99 GLU A C 1
ATOM 708 O O . GLU A 1 99 ? 10.318 21.266 -3.510 1.00 97.88 99 GLU A O 1
ATOM 713 N N . GLU A 1 100 ? 10.070 19.727 -5.129 1.00 95.25 100 GLU A N 1
ATOM 714 C CA . GLU A 1 100 ? 8.742 19.272 -4.700 1.00 95.25 100 GLU A CA 1
ATOM 715 C C . GLU A 1 100 ? 8.763 18.743 -3.252 1.00 95.25 100 GLU A C 1
ATOM 717 O O . GLU A 1 100 ? 7.886 19.078 -2.453 1.00 95.25 100 GLU A O 1
ATOM 722 N N . ASN A 1 101 ? 9.793 17.978 -2.871 1.00 91.44 101 ASN A N 1
ATOM 723 C CA . ASN A 1 101 ? 9.957 17.479 -1.502 1.00 91.44 101 ASN A CA 1
ATOM 724 C C . ASN A 1 101 ? 10.185 18.601 -0.479 1.00 91.44 101 ASN A C 1
ATOM 726 O O . ASN A 1 101 ? 9.617 18.552 0.610 1.00 91.44 101 ASN A O 1
ATOM 730 N N . GLU A 1 102 ? 10.994 19.613 -0.797 1.00 97.88 102 GLU A N 1
ATOM 731 C CA . GLU A 1 102 ? 11.194 20.762 0.096 1.00 97.88 102 GLU A CA 1
ATOM 732 C C . GLU A 1 102 ? 9.909 21.589 0.246 1.00 97.88 102 GLU A C 1
ATOM 734 O O . GLU A 1 102 ? 9.546 21.975 1.359 1.00 97.88 102 GLU A O 1
ATOM 739 N N . ALA A 1 103 ? 9.149 21.775 -0.838 1.00 95.69 103 ALA A N 1
ATOM 740 C CA . ALA A 1 103 ? 7.841 22.423 -0.780 1.00 95.69 103 ALA A CA 1
ATOM 741 C C . ALA A 1 103 ? 6.841 21.639 0.092 1.00 95.69 103 ALA A C 1
ATOM 743 O O . ALA A 1 103 ? 6.093 22.233 0.871 1.00 95.69 103 ALA A O 1
ATOM 744 N N . LEU A 1 104 ? 6.836 20.305 0.002 1.00 91.81 104 LEU A N 1
ATOM 745 C CA . LEU A 1 104 ? 5.997 19.451 0.847 1.00 91.81 104 LEU A CA 1
ATOM 746 C C . LEU A 1 104 ? 6.403 19.516 2.321 1.00 91.81 104 LEU A C 1
ATOM 748 O O . LEU A 1 104 ? 5.532 19.663 3.176 1.00 91.81 104 LEU A O 1
ATOM 752 N N . LYS A 1 105 ? 7.703 19.486 2.633 1.00 94.12 105 LYS A N 1
ATOM 753 C CA . LYS A 1 105 ? 8.189 19.664 4.012 1.00 94.12 105 LYS A CA 1
ATOM 754 C C . LYS A 1 105 ? 7.753 21.001 4.602 1.00 94.12 105 LYS A C 1
ATOM 756 O O . LYS A 1 105 ? 7.321 21.039 5.750 1.00 94.12 105 LYS A O 1
ATOM 761 N N . ALA A 1 106 ? 7.811 22.082 3.821 1.00 95.44 106 ALA A N 1
ATOM 762 C CA . ALA A 1 106 ? 7.344 23.393 4.267 1.00 95.44 106 ALA A CA 1
ATOM 763 C C . ALA A 1 106 ? 5.838 23.392 4.589 1.00 95.44 106 ALA A C 1
ATOM 765 O O . ALA A 1 106 ? 5.425 23.965 5.597 1.00 95.44 106 ALA A O 1
ATOM 766 N N . LYS A 1 107 ? 5.020 22.705 3.779 1.00 93.25 107 LYS A N 1
ATOM 767 C CA . LYS A 1 107 ? 3.582 22.533 4.047 1.00 93.25 107 LYS A CA 1
ATOM 768 C C . LYS A 1 107 ? 3.321 21.707 5.308 1.00 93.25 107 LYS A C 1
ATOM 770 O O . LYS A 1 107 ? 2.471 22.087 6.104 1.00 93.25 107 LYS A O 1
ATOM 775 N N . ILE A 1 108 ? 4.061 20.616 5.511 1.00 87.12 108 ILE A N 1
ATOM 776 C CA . ILE A 1 108 ? 3.950 19.790 6.724 1.00 87.12 108 ILE A CA 1
ATOM 777 C C . ILE A 1 108 ? 4.280 20.630 7.960 1.00 87.12 108 ILE A C 1
ATOM 779 O O . ILE A 1 108 ? 3.476 20.680 8.882 1.00 87.12 108 ILE A O 1
ATOM 783 N N . ALA A 1 109 ? 5.391 21.371 7.941 1.00 93.75 109 ALA A N 1
ATOM 784 C CA . ALA A 1 109 ? 5.772 22.244 9.050 1.00 93.75 109 ALA A CA 1
ATOM 785 C C . ALA A 1 109 ? 4.711 23.323 9.348 1.00 93.75 109 ALA A C 1
ATOM 787 O O . ALA A 1 109 ? 4.451 23.636 10.510 1.00 93.75 109 ALA A O 1
ATOM 788 N N . ALA A 1 110 ? 4.067 23.880 8.315 1.00 92.56 110 ALA A N 1
ATOM 789 C CA . ALA A 1 110 ? 2.970 24.832 8.489 1.00 92.56 110 ALA A CA 1
ATOM 790 C C . ALA A 1 110 ? 1.737 24.181 9.143 1.00 92.56 110 ALA A C 1
ATOM 792 O O . ALA A 1 110 ? 1.186 24.735 10.095 1.00 92.56 110 ALA A O 1
ATOM 793 N N . ASN A 1 111 ? 1.349 22.988 8.686 1.00 86.06 111 ASN A N 1
ATOM 794 C CA . ASN A 1 111 ? 0.231 22.236 9.256 1.00 86.06 111 ASN A CA 1
ATOM 795 C C . ASN A 1 111 ? 0.513 21.810 10.706 1.00 86.06 111 ASN A C 1
ATOM 797 O O . ASN A 1 111 ? -0.370 21.892 11.555 1.00 86.06 111 ASN A O 1
ATOM 801 N N . GLU A 1 112 ? 1.743 21.395 11.016 1.00 91.44 112 GLU A N 1
ATOM 802 C CA . GLU A 1 112 ? 2.168 21.070 12.381 1.00 91.44 112 GLU A CA 1
ATOM 803 C C . GLU A 1 112 ? 2.086 22.293 13.304 1.00 91.44 112 GLU A C 1
ATOM 805 O O . GLU A 1 112 ? 1.610 22.181 14.435 1.00 91.44 112 GLU A O 1
ATOM 810 N N . ALA A 1 113 ? 2.488 23.476 12.828 1.00 93.00 113 ALA A N 1
ATOM 811 C CA . ALA A 1 113 ? 2.357 24.720 13.585 1.00 93.00 113 ALA A CA 1
ATOM 812 C C . ALA A 1 113 ? 0.883 25.093 13.839 1.00 93.00 113 ALA A C 1
ATOM 814 O O . ALA A 1 113 ? 0.529 25.541 14.934 1.00 93.00 113 ALA A O 1
ATOM 815 N N . GLU A 1 114 ? 0.006 24.877 12.856 1.00 91.62 114 GLU A N 1
ATOM 816 C CA . GLU A 1 114 ? -1.436 25.075 13.014 1.00 91.62 114 GLU A CA 1
ATOM 817 C C . GLU A 1 114 ? -2.042 24.080 14.016 1.00 91.62 114 GLU A C 1
ATOM 819 O O . GLU A 1 114 ? -2.772 24.483 14.926 1.00 91.62 114 GLU A O 1
ATOM 824 N N . ALA A 1 115 ? -1.670 22.801 13.931 1.00 81.31 115 ALA A N 1
ATOM 825 C CA . ALA A 1 115 ? -2.097 21.770 14.872 1.00 81.31 115 ALA A CA 1
ATOM 826 C C . ALA A 1 115 ? -1.638 22.072 16.309 1.00 81.31 115 ALA A C 1
ATOM 828 O O . ALA A 1 115 ? -2.423 21.940 17.249 1.00 81.31 115 ALA A O 1
ATOM 829 N N . GLN A 1 116 ? -0.403 22.555 16.498 1.00 90.12 116 GLN A N 1
ATOM 830 C CA . GLN A 1 116 ? 0.091 22.999 17.807 1.00 90.12 116 GLN A CA 1
ATOM 831 C C . GLN A 1 116 ? -0.734 24.165 18.360 1.00 90.12 116 GLN A C 1
ATOM 833 O O . GLN A 1 116 ? -1.105 24.156 19.535 1.00 90.12 116 GLN A O 1
ATOM 838 N N . LYS A 1 117 ? -1.079 25.149 17.518 1.00 89.12 117 LYS A N 1
ATOM 839 C CA . LYS A 1 117 ? -1.941 26.269 17.915 1.00 89.12 117 LYS A CA 1
ATOM 840 C C . LYS A 1 117 ? -3.310 25.772 18.384 1.00 89.12 117 LYS A C 1
ATOM 842 O O . LYS A 1 117 ? -3.783 26.196 19.437 1.00 89.12 117 LYS A O 1
ATOM 847 N N . LEU A 1 118 ? -3.927 24.850 17.646 1.00 86.56 118 LEU A N 1
ATOM 848 C CA . LEU A 1 118 ? -5.201 24.235 18.030 1.00 86.56 118 LEU A CA 1
ATOM 849 C C . LEU A 1 118 ? -5.088 23.421 19.330 1.00 86.56 118 LEU A C 1
ATOM 851 O O . LEU A 1 118 ? -5.968 23.516 20.184 1.00 86.56 118 LEU A O 1
ATOM 855 N N . GLY A 1 119 ? -3.983 22.698 19.535 1.00 83.06 119 GLY A N 1
ATOM 856 C CA . GLY A 1 119 ? -3.696 21.996 20.789 1.00 83.06 119 GLY A CA 1
ATOM 857 C C . GLY A 1 119 ? -3.611 22.940 21.994 1.00 83.06 119 GLY A C 1
ATOM 858 O O . GLY A 1 119 ? -4.176 22.655 23.050 1.00 83.06 119 GLY A O 1
ATOM 859 N N . ILE A 1 120 ? -2.994 24.114 21.827 1.00 80.94 120 ILE A N 1
ATOM 860 C CA . ILE A 1 120 ? -2.960 25.160 22.864 1.00 80.94 120 ILE A CA 1
ATOM 861 C C . ILE A 1 120 ? -4.374 25.681 23.160 1.00 80.94 120 ILE A C 1
ATOM 863 O O . ILE A 1 120 ? -4.727 25.867 24.326 1.00 80.94 120 ILE A O 1
ATOM 867 N N . HIS A 1 121 ? -5.211 25.880 22.135 1.00 76.75 121 HIS A N 1
ATOM 868 C CA . HIS A 1 121 ? -6.611 26.270 22.330 1.00 76.75 121 HIS A CA 1
ATOM 869 C C . HIS A 1 121 ? -7.412 25.212 23.106 1.00 76.75 121 HIS A C 1
ATOM 871 O O . HIS A 1 121 ? -8.209 25.579 23.970 1.00 76.75 121 HIS A O 1
ATOM 877 N N . ALA A 1 122 ? -7.178 23.920 22.854 1.00 80.06 122 ALA A N 1
ATOM 878 C CA . ALA A 1 122 ? -7.827 22.832 23.585 1.00 80.06 122 ALA A CA 1
ATOM 879 C C . ALA A 1 122 ? -7.442 22.826 25.076 1.00 80.06 122 ALA A C 1
ATOM 881 O O . ALA A 1 122 ? -8.320 22.763 25.937 1.00 80.06 122 ALA A O 1
ATOM 882 N N . LEU A 1 123 ? -6.151 22.990 25.390 1.00 81.88 123 LEU A N 1
ATOM 883 C CA . LEU A 1 123 ? -5.668 23.077 26.775 1.00 81.88 123 LEU A CA 1
ATOM 884 C C . LEU A 1 123 ? -6.198 24.321 27.502 1.00 81.88 123 LEU A C 1
ATOM 886 O O . LEU A 1 123 ? -6.560 24.252 28.677 1.00 81.88 123 LEU A O 1
ATOM 890 N N . LEU A 1 124 ? -6.287 25.460 26.807 1.00 77.81 124 LEU A N 1
ATOM 891 C CA . LEU A 1 124 ? -6.874 26.679 27.362 1.00 77.81 124 LEU A CA 1
ATOM 892 C C . LEU A 1 124 ? -8.362 26.487 27.676 1.00 77.81 124 LEU A C 1
ATOM 894 O O . LEU A 1 124 ? -8.825 26.914 28.733 1.00 77.81 124 LEU A O 1
ATOM 898 N N . LEU A 1 125 ? -9.109 25.829 26.787 1.00 79.81 125 LEU A N 1
ATOM 899 C CA . LEU A 1 125 ? -10.521 25.535 27.011 1.00 79.81 125 LEU A CA 1
ATOM 900 C C . LEU A 1 125 ? -10.712 24.598 28.212 1.00 79.81 125 LEU A C 1
ATOM 902 O O . LEU A 1 125 ? -11.576 24.855 29.049 1.00 79.81 125 LEU A O 1
ATOM 906 N N . GLU A 1 126 ? -9.877 23.566 28.346 1.00 80.62 126 GLU A N 1
ATOM 907 C CA . GLU A 1 126 ? -9.907 22.662 29.500 1.00 80.62 126 GLU A CA 1
ATOM 908 C C . GLU A 1 126 ? -9.607 23.400 30.815 1.00 80.62 126 GLU A C 1
ATOM 910 O O . GLU A 1 126 ? -10.326 23.233 31.806 1.00 80.62 126 GLU A O 1
ATOM 915 N N . ALA A 1 127 ? -8.607 24.286 30.822 1.00 75.19 127 ALA A N 1
ATOM 916 C CA . ALA A 1 127 ? -8.293 25.126 31.974 1.00 75.19 127 ALA A CA 1
ATOM 917 C C . ALA A 1 127 ? -9.457 26.068 32.341 1.00 75.19 127 ALA A C 1
ATOM 919 O O . ALA A 1 127 ? -9.807 26.190 33.518 1.00 75.19 127 ALA A O 1
ATOM 920 N N . LEU A 1 128 ? -10.106 26.691 31.349 1.00 80.38 128 LEU A N 1
ATOM 921 C CA . LEU A 1 128 ? -11.269 27.562 31.557 1.00 80.38 128 LEU A CA 1
ATOM 922 C C . LEU A 1 128 ? -12.482 26.799 32.111 1.00 80.38 128 LEU A C 1
ATOM 924 O O . LEU A 1 128 ? -13.172 27.310 32.997 1.00 80.38 128 LEU A O 1
ATOM 928 N N . LEU A 1 129 ? -12.725 25.569 31.646 1.00 79.94 129 LEU A N 1
ATOM 929 C CA . LEU A 1 129 ? -13.770 24.698 32.193 1.00 79.94 129 LEU A CA 1
ATOM 930 C C . LEU A 1 129 ? -13.485 24.323 33.657 1.00 79.94 129 LEU A C 1
ATOM 932 O O . LEU A 1 129 ? -14.399 24.366 34.484 1.00 79.94 129 LEU A O 1
ATOM 936 N N . LYS A 1 130 ? -12.216 24.050 34.004 1.00 76.56 130 LYS A N 1
ATOM 937 C CA . LYS A 1 130 ? -11.778 23.758 35.382 1.00 76.56 130 LYS A CA 1
ATOM 938 C C . LYS A 1 130 ? -12.022 24.938 36.329 1.00 76.56 130 LYS A C 1
ATOM 940 O O . LYS A 1 130 ? -12.538 24.747 37.426 1.00 76.56 130 LYS A O 1
ATOM 945 N N . VAL A 1 131 ? -11.687 26.158 35.895 1.00 80.00 131 VAL A N 1
ATOM 946 C CA . VAL A 1 131 ? -11.869 27.394 36.685 1.00 80.00 131 VAL A CA 1
ATOM 947 C C . VAL A 1 131 ? -13.350 27.712 36.902 1.00 80.00 131 VAL A C 1
ATOM 949 O O . VAL A 1 131 ? -13.722 28.233 37.951 1.00 80.00 131 VAL A O 1
ATOM 952 N N . ARG A 1 132 ? -14.219 27.368 35.944 1.00 79.56 132 ARG A N 1
ATOM 953 C CA . ARG A 1 132 ? -15.664 27.619 36.037 1.00 79.56 132 ARG A CA 1
ATOM 954 C C . ARG A 1 132 ? -16.417 26.599 36.906 1.00 79.56 132 ARG A C 1
ATOM 956 O O . ARG A 1 132 ? -17.626 26.738 37.070 1.00 79.56 132 ARG A O 1
ATOM 963 N N . GLY A 1 133 ? -15.735 25.593 37.463 1.00 63.12 133 GLY A N 1
ATOM 964 C CA . GLY A 1 133 ? -16.348 24.582 38.334 1.00 63.12 133 GLY A CA 1
ATOM 965 C C . GLY A 1 133 ? -17.374 23.691 37.625 1.00 63.12 133 GLY A C 1
ATOM 966 O O . GLY A 1 133 ? -18.200 23.061 38.282 1.00 63.12 133 GLY A O 1
ATOM 967 N N . VAL A 1 134 ? -17.344 23.640 36.290 1.00 57.66 134 VAL A N 1
ATOM 968 C CA . VAL A 1 134 ? -18.210 22.757 35.507 1.00 57.66 134 VAL A CA 1
ATOM 969 C C . VAL A 1 134 ? -17.579 21.370 35.540 1.00 57.66 134 VAL A C 1
ATOM 971 O O . VAL A 1 134 ? -16.582 21.115 34.866 1.00 57.66 134 VAL A O 1
ATOM 974 N N . ALA A 1 135 ? -18.127 20.480 36.368 1.00 55.09 135 ALA A N 1
ATOM 975 C CA . ALA A 1 135 ? -17.755 19.073 36.332 1.00 55.09 135 ALA A CA 1
ATOM 976 C C . ALA A 1 135 ? -18.043 18.507 34.925 1.00 55.09 135 ALA A C 1
ATOM 978 O O . ALA A 1 135 ? -19.075 18.853 34.340 1.00 55.09 135 ALA A O 1
ATOM 979 N N . PRO A 1 136 ? -17.156 17.664 34.364 1.00 56.72 136 PRO A N 1
ATOM 980 C CA . PRO A 1 136 ? -17.411 17.031 33.077 1.00 56.72 136 PRO A CA 1
ATOM 981 C C . PRO A 1 136 ? -18.720 16.240 33.151 1.00 56.72 136 PRO A C 1
ATOM 983 O O . PRO A 1 136 ? -18.981 15.557 34.145 1.00 56.72 136 PRO A O 1
ATOM 986 N N . ALA A 1 137 ? -19.554 16.358 32.115 1.00 59.25 137 ALA A N 1
ATOM 987 C CA . ALA A 1 137 ? -20.792 15.595 32.028 1.00 59.25 137 ALA A CA 1
ATOM 988 C C . ALA A 1 137 ? -20.472 14.093 32.159 1.00 59.25 137 ALA A C 1
ATOM 990 O O . ALA A 1 137 ? -19.520 13.628 31.522 1.00 59.25 137 ALA A O 1
ATOM 991 N N . PRO A 1 138 ? -21.216 13.333 32.984 1.00 62.78 138 PRO A N 1
ATOM 992 C CA . PRO A 1 138 ? -21.003 11.897 33.085 1.00 62.78 138 PRO A CA 1
ATOM 993 C C . PRO A 1 138 ? -21.179 11.260 31.698 1.00 62.78 138 PRO A C 1
ATOM 995 O O . PRO A 1 138 ? -22.062 11.688 30.945 1.00 62.78 138 PRO A O 1
ATOM 998 N N . PRO A 1 139 ? -20.346 10.267 31.335 1.00 65.88 139 PRO A N 1
ATOM 999 C CA . PRO A 1 139 ? -20.478 9.592 30.052 1.00 65.88 139 PRO A CA 1
ATOM 1000 C C . PRO A 1 139 ? -21.886 8.991 29.930 1.00 65.88 139 PRO A C 1
ATOM 1002 O O . PRO A 1 139 ? -22.435 8.523 30.935 1.00 65.88 139 PRO A O 1
ATOM 1005 N N . PRO A 1 140 ? -22.489 8.996 28.726 1.00 62.06 140 PRO A N 1
ATOM 1006 C CA . PRO A 1 140 ? -23.775 8.348 28.527 1.00 62.06 140 PRO A CA 1
ATOM 1007 C C . PRO A 1 140 ? -23.663 6.868 28.929 1.00 62.06 140 PRO A C 1
ATOM 1009 O O . PRO A 1 140 ? -22.628 6.242 28.670 1.00 62.06 140 PRO A O 1
ATOM 1012 N N . PRO A 1 141 ? -24.693 6.299 29.578 1.00 56.94 141 PRO A N 1
ATOM 1013 C CA . PRO A 1 141 ? -24.676 4.894 29.952 1.00 56.94 141 PRO A CA 1
ATOM 1014 C C . PRO A 1 141 ? -24.471 4.032 28.704 1.00 56.94 141 PRO A C 1
ATOM 1016 O O . PRO A 1 141 ? -25.072 4.281 27.656 1.00 56.94 141 PRO A O 1
ATOM 1019 N N . ALA A 1 142 ? -23.610 3.019 28.822 1.00 53.09 142 ALA A N 1
ATOM 1020 C CA . ALA A 1 142 ? -23.370 2.068 27.748 1.00 53.09 142 ALA A CA 1
ATOM 1021 C C . ALA A 1 142 ? -24.705 1.430 27.307 1.00 53.09 142 ALA A C 1
ATOM 1023 O O . ALA A 1 142 ? -25.502 1.036 28.169 1.00 53.09 142 ALA A O 1
ATOM 1024 N N . PRO A 1 143 ? -24.970 1.304 25.994 1.00 47.16 143 PRO A N 1
ATOM 1025 C CA . PRO A 1 143 ? -26.176 0.645 25.514 1.00 47.16 143 PRO A CA 1
ATOM 1026 C C . PRO A 1 143 ? -26.169 -0.818 25.979 1.00 47.16 143 PRO A C 1
ATOM 1028 O O . PRO A 1 143 ? -25.321 -1.601 25.560 1.00 47.16 143 PRO A O 1
ATOM 1031 N N . GLY A 1 144 ? -27.097 -1.177 26.874 1.00 58.03 144 GLY A N 1
ATOM 1032 C CA . GLY A 1 144 ? -27.306 -2.563 27.316 1.00 58.03 144 GLY A CA 1
ATOM 1033 C C . GLY A 1 144 ? -27.286 -2.831 28.825 1.00 58.03 144 GLY A C 1
ATOM 1034 O O . GLY A 1 144 ? -27.528 -3.970 29.217 1.00 58.03 144 GLY A O 1
ATOM 1035 N N . GLN A 1 145 ? -27.057 -1.841 29.696 1.00 46.34 145 GLN A N 1
ATOM 1036 C CA . GLN A 1 145 ? -27.234 -2.056 31.141 1.00 46.34 145 GLN A CA 1
ATOM 1037 C C . GLN A 1 145 ? -28.715 -1.950 31.533 1.00 46.34 145 GLN A C 1
ATOM 1039 O O . GLN A 1 145 ? -29.230 -0.883 31.856 1.00 46.34 145 GLN A O 1
ATOM 1044 N N . ALA A 1 146 ? -29.408 -3.087 31.471 1.00 42.91 146 ALA A N 1
ATOM 1045 C CA . ALA A 1 146 ? -30.750 -3.255 32.006 1.00 42.91 146 ALA A CA 1
ATOM 1046 C C . ALA A 1 146 ? -30.736 -3.134 33.542 1.00 42.91 146 ALA A C 1
ATOM 1048 O O . ALA A 1 146 ? -29.999 -3.844 34.228 1.00 42.91 146 ALA A O 1
ATOM 1049 N N . MET A 1 147 ? -31.576 -2.250 34.083 1.00 44.75 147 MET A N 1
ATOM 1050 C CA . MET A 1 147 ? -31.892 -2.193 35.511 1.00 44.75 147 MET A CA 1
ATOM 1051 C C . MET A 1 147 ? -32.542 -3.511 35.951 1.00 44.75 147 MET A C 1
ATOM 1053 O O . MET A 1 147 ? -33.609 -3.880 35.463 1.00 44.75 147 MET A O 1
ATOM 1057 N N . ALA A 1 148 ? -31.909 -4.207 36.896 1.00 42.69 148 ALA A N 1
ATOM 1058 C CA . ALA A 1 148 ? -32.526 -5.317 37.612 1.00 42.69 148 ALA A CA 1
ATOM 1059 C C . ALA A 1 148 ? -33.623 -4.786 38.560 1.00 42.69 148 ALA A C 1
ATOM 1061 O O . ALA A 1 148 ? -33.376 -3.806 39.270 1.00 42.69 148 ALA A O 1
ATOM 1062 N N . PRO A 1 149 ? -34.820 -5.401 38.621 1.00 46.66 149 PRO A N 1
ATOM 1063 C CA . PRO A 1 149 ? -35.833 -5.004 39.588 1.00 46.66 149 PRO A CA 1
ATOM 1064 C C . PRO A 1 149 ? -35.500 -5.571 40.974 1.00 46.66 149 PRO A C 1
ATOM 1066 O O . PRO A 1 149 ? -35.296 -6.773 41.147 1.00 46.66 149 PRO A O 1
ATOM 1069 N N . ALA A 1 150 ? -35.471 -4.689 41.972 1.00 39.59 150 ALA A N 1
ATOM 1070 C CA . ALA A 1 150 ? -35.411 -5.057 43.379 1.00 39.59 150 ALA A CA 1
ATOM 1071 C C . ALA A 1 150 ? -36.709 -5.778 43.787 1.00 39.59 150 ALA A C 1
ATOM 1073 O O . ALA A 1 150 ? -37.804 -5.247 43.606 1.00 39.59 150 ALA A O 1
ATOM 1074 N N . GLN A 1 151 ? -36.587 -6.982 44.345 1.00 38.69 151 GLN A N 1
ATOM 1075 C CA . GLN A 1 151 ? -37.696 -7.710 44.959 1.00 38.69 151 GLN A CA 1
ATOM 1076 C C . GLN A 1 151 ? -37.711 -7.448 46.468 1.00 38.69 151 GLN A C 1
ATOM 1078 O O . GLN A 1 151 ? -36.738 -7.727 47.165 1.00 38.69 151 GLN A O 1
ATOM 1083 N N . GLY A 1 152 ? -38.837 -6.938 46.964 1.00 36.16 152 GLY A N 1
ATOM 1084 C CA . GLY A 1 152 ? -39.151 -6.783 48.381 1.00 36.16 152 GLY A CA 1
ATOM 1085 C C . GLY A 1 152 ? -40.666 -6.839 48.575 1.00 36.16 152 GLY A C 1
ATOM 1086 O O . GLY A 1 152 ? -41.402 -6.105 47.926 1.00 36.16 152 GLY A O 1
ATOM 1087 N N . ALA A 1 153 ? -41.106 -7.772 49.416 1.00 38.78 153 ALA A N 1
ATOM 1088 C CA . ALA A 1 153 ? -42.488 -8.134 49.721 1.00 38.78 153 ALA A CA 1
ATOM 1089 C C . ALA A 1 153 ? -43.326 -7.009 50.362 1.00 38.78 153 ALA A C 1
ATOM 1091 O O . ALA A 1 153 ? -42.767 -6.204 51.095 1.00 38.78 153 ALA A O 1
ATOM 1092 N N . VAL A 1 154 ? -44.656 -7.026 50.162 1.00 37.59 154 VAL A N 1
ATOM 1093 C CA . VAL A 1 154 ? -45.715 -7.196 51.195 1.00 37.59 154 VAL A CA 1
ATOM 1094 C C . VAL A 1 154 ? -47.122 -7.220 50.561 1.00 37.59 154 VAL A C 1
ATOM 1096 O O . VAL A 1 154 ? -47.326 -6.782 49.433 1.00 37.59 154 VAL A O 1
ATOM 1099 N N . ALA A 1 155 ? -48.067 -7.812 51.295 1.00 34.50 155 ALA A N 1
ATOM 1100 C CA . ALA A 1 155 ? -49.414 -8.226 50.912 1.00 34.50 155 ALA A CA 1
ATOM 1101 C C . ALA A 1 155 ? -50.518 -7.139 50.982 1.00 34.50 155 ALA A C 1
ATOM 1103 O O . ALA A 1 155 ? -50.396 -6.179 51.731 1.00 34.50 155 ALA A O 1
ATOM 1104 N N . ALA A 1 156 ? -51.599 -7.405 50.228 1.00 35.69 156 ALA A N 1
ATOM 1105 C CA . ALA A 1 156 ? -53.038 -7.122 50.426 1.00 35.69 156 ALA A CA 1
ATOM 1106 C C . ALA A 1 156 ? -53.530 -5.776 51.021 1.00 35.69 156 ALA A C 1
ATOM 1108 O O . ALA A 1 156 ? -53.275 -5.491 52.184 1.00 35.69 156 ALA A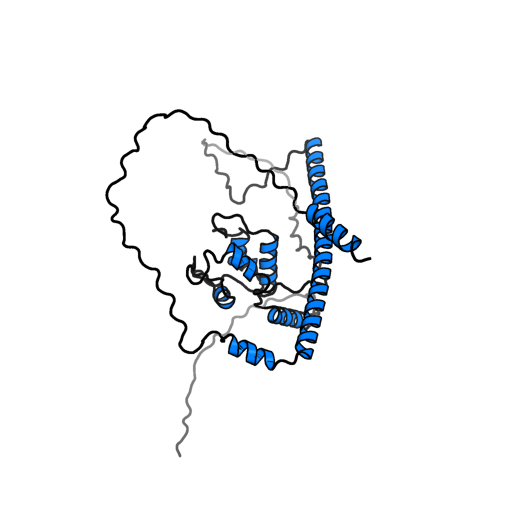 O 1
ATOM 1109 N N . ALA A 1 157 ? -54.396 -5.057 50.278 1.00 35.38 157 ALA A N 1
ATOM 1110 C CA . ALA A 1 157 ? -55.833 -4.846 50.587 1.00 35.38 157 ALA A CA 1
ATOM 1111 C C . ALA A 1 157 ? -56.464 -3.636 49.840 1.00 35.38 157 ALA A C 1
ATOM 1113 O O . ALA A 1 157 ? -55.890 -2.556 49.773 1.00 35.38 157 ALA A O 1
ATOM 1114 N N . GLU A 1 158 ? -57.655 -3.893 49.287 1.00 34.38 158 GLU A N 1
ATOM 1115 C CA . GLU A 1 158 ? -58.854 -3.062 49.030 1.00 34.38 158 GLU A CA 1
ATOM 1116 C C . GLU A 1 158 ? -58.829 -1.541 48.723 1.00 34.38 158 GLU A C 1
ATOM 1118 O O . GLU A 1 158 ? -58.497 -0.689 49.538 1.00 34.38 158 GLU A O 1
ATOM 1123 N N . ALA A 1 159 ? -59.372 -1.246 47.531 1.00 37.03 159 ALA A N 1
ATOM 1124 C CA . ALA A 1 159 ? -60.448 -0.303 47.184 1.00 37.03 159 ALA A CA 1
ATOM 1125 C C . ALA A 1 159 ? -60.664 1.004 47.988 1.00 37.03 159 ALA A C 1
ATOM 1127 O O . ALA A 1 159 ? -61.246 1.005 49.068 1.00 37.03 159 ALA A O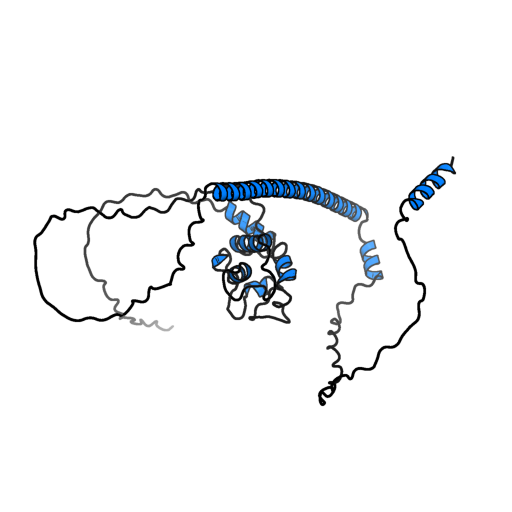 1
ATOM 1128 N N . MET A 1 160 ? -60.419 2.140 47.316 1.00 37.97 160 MET A N 1
ATOM 1129 C CA . MET A 1 160 ? -61.224 3.369 47.429 1.00 37.97 160 MET A CA 1
ATOM 1130 C C . MET A 1 160 ? -61.020 4.254 46.175 1.00 37.97 160 MET A C 1
ATOM 1132 O O . MET A 1 160 ? -59.893 4.534 45.778 1.00 37.97 160 MET A O 1
ATOM 1136 N N . THR A 1 161 ? -62.109 4.706 45.554 1.00 46.25 161 THR A N 1
ATOM 1137 C CA . THR A 1 161 ? -62.196 5.681 44.431 1.00 46.25 161 THR A CA 1
ATOM 1138 C C . THR A 1 161 ? -63.060 6.883 44.863 1.00 46.25 161 THR A C 1
ATOM 1140 O O . THR A 1 161 ? -63.810 6.697 45.822 1.00 46.25 161 THR A O 1
ATOM 1143 N N . PRO A 1 162 ? -63.244 7.984 44.085 1.00 66.56 162 PRO A N 1
ATOM 1144 C CA . PRO A 1 162 ? -62.380 8.857 43.248 1.00 66.56 162 PRO A CA 1
ATOM 1145 C C . PRO A 1 162 ? -62.567 10.366 43.681 1.00 66.56 162 PRO A C 1
ATOM 1147 O O . PRO A 1 162 ? -63.050 10.552 44.800 1.00 66.56 162 PRO A O 1
ATOM 1150 N N . PRO A 1 163 ? -62.212 11.462 42.933 1.00 51.19 163 PRO A N 1
ATOM 1151 C CA . PRO A 1 163 ? -62.911 11.942 41.709 1.00 51.19 163 PRO A CA 1
ATOM 1152 C C . PRO A 1 163 ? -61.987 12.676 40.665 1.00 51.19 163 PRO A C 1
ATOM 1154 O O . PRO A 1 163 ? -60.769 12.691 40.838 1.00 51.19 163 PRO A O 1
ATOM 1157 N N . PRO A 1 164 ? -62.518 13.219 39.539 1.00 64.50 164 PRO A N 1
ATOM 1158 C CA . PRO A 1 164 ? -61.805 13.344 38.256 1.00 64.50 164 PRO A CA 1
ATOM 1159 C C . PRO A 1 164 ? -61.347 14.770 37.910 1.00 64.50 164 PRO A C 1
ATOM 1161 O O . PRO A 1 164 ? -61.979 15.725 38.345 1.00 64.50 164 PRO A O 1
ATOM 1164 N N . VAL A 1 165 ? -60.359 14.921 37.011 1.00 45.34 165 VAL A N 1
ATOM 1165 C CA . VAL A 1 165 ? -60.190 16.148 36.202 1.00 45.34 165 VAL A CA 1
ATOM 1166 C C . VAL A 1 165 ? -59.535 15.896 34.829 1.00 45.34 165 VAL A C 1
ATOM 1168 O O . VAL A 1 165 ? -58.435 15.369 34.724 1.00 45.34 165 VAL A O 1
ATOM 1171 N N . ALA A 1 166 ? -60.292 16.290 33.799 1.00 37.25 166 ALA A N 1
ATOM 1172 C CA . ALA A 1 166 ? -59.959 16.775 32.452 1.00 37.25 166 ALA A CA 1
ATOM 1173 C C . ALA A 1 166 ? -58.589 16.443 31.814 1.00 37.25 166 ALA A C 1
ATOM 1175 O O . ALA A 1 166 ? -57.567 17.037 32.149 1.00 37.25 166 ALA A O 1
ATOM 1176 N N . GLY A 1 167 ? -58.621 15.626 30.755 1.00 32.50 167 GLY A N 1
ATOM 1177 C CA . GLY A 1 167 ? -57.565 15.538 29.746 1.00 32.50 167 GLY A CA 1
ATOM 1178 C C . GLY A 1 167 ? -58.088 15.988 28.380 1.00 32.50 167 GLY A C 1
ATOM 1179 O O . GLY A 1 167 ? -58.989 15.362 27.830 1.00 32.50 167 GLY A O 1
ATOM 1180 N N . SER A 1 168 ? -57.503 17.060 27.848 1.00 34.47 168 SER A N 1
ATOM 1181 C CA . SER A 1 168 ? -57.501 17.407 26.422 1.00 34.47 168 SER A CA 1
ATOM 1182 C C . SER A 1 168 ? -56.044 17.488 25.942 1.00 34.47 168 SER A C 1
ATOM 1184 O O . SER A 1 168 ? -55.142 17.660 26.764 1.00 34.47 168 SER A O 1
ATOM 1186 N N . PRO A 1 169 ? -55.796 17.296 24.637 1.00 57.47 169 PRO A N 1
ATOM 1187 C CA . PRO A 1 169 ? -54.622 16.598 24.127 1.00 57.47 169 PRO A CA 1
ATOM 1188 C C . PRO A 1 169 ? -53.485 17.553 23.762 1.00 57.47 169 PRO A C 1
ATOM 1190 O O . PRO A 1 169 ? -53.733 18.669 23.310 1.00 57.47 169 PRO A O 1
ATOM 1193 N N . VAL A 1 170 ? -52.235 17.092 23.858 1.00 39.81 170 VAL A N 1
ATOM 1194 C CA . VAL A 1 170 ? -51.118 17.745 23.165 1.00 39.81 170 VAL A CA 1
ATOM 1195 C C . VAL A 1 170 ? -50.251 16.687 22.493 1.00 39.81 170 VAL A C 1
ATOM 1197 O O . VAL A 1 170 ? -49.872 15.679 23.085 1.00 39.81 170 VAL A O 1
ATOM 1200 N N . ALA A 1 171 ? -50.044 16.927 21.206 1.00 35.19 171 ALA A N 1
ATOM 1201 C CA . ALA A 1 171 ? -49.481 16.050 20.206 1.00 35.19 171 ALA A CA 1
ATOM 1202 C C . ALA A 1 171 ? -47.999 15.717 20.428 1.00 35.19 171 ALA A C 1
ATOM 1204 O O . ALA A 1 171 ? -47.226 16.511 20.962 1.00 35.19 171 ALA A O 1
ATOM 1205 N N . SER A 1 172 ? -47.607 14.551 19.913 1.00 41.03 172 SER A N 1
ATOM 1206 C CA . SER A 1 172 ? -46.219 14.233 19.579 1.00 41.03 172 SER A CA 1
ATOM 1207 C C . SER A 1 172 ? -45.660 15.253 18.582 1.00 41.03 172 SER A C 1
ATOM 1209 O O . SER A 1 172 ? -46.318 15.507 17.570 1.00 41.03 172 SER A O 1
ATOM 1211 N N . PRO A 1 173 ? -44.441 15.782 18.769 1.00 46.50 173 PRO A N 1
ATOM 1212 C CA . PRO A 1 173 ? -43.705 16.350 17.659 1.00 46.50 173 PRO A CA 1
ATOM 1213 C C . PRO A 1 173 ? -43.065 15.221 16.843 1.00 46.50 173 PRO A C 1
ATOM 1215 O O . PRO A 1 173 ? -42.388 14.332 17.360 1.00 46.50 173 PRO A O 1
ATOM 1218 N N . ALA A 1 174 ? -43.363 15.283 15.551 1.00 38.84 174 ALA A N 1
ATOM 1219 C CA . ALA A 1 174 ? -42.879 14.434 14.486 1.00 38.84 174 ALA A CA 1
ATOM 1220 C C . ALA A 1 174 ? -41.362 14.548 14.258 1.00 38.84 174 ALA A C 1
ATOM 1222 O O . ALA A 1 174 ? -40.692 15.478 14.706 1.00 38.84 174 ALA A O 1
ATOM 1223 N N . ALA A 1 175 ? -40.874 13.558 13.514 1.00 38.50 175 ALA A N 1
ATOM 1224 C CA . ALA A 1 175 ? -39.531 13.381 12.994 1.00 38.50 175 ALA A CA 1
ATOM 1225 C C . ALA A 1 175 ? -38.874 14.662 12.446 1.00 38.50 175 ALA A C 1
ATOM 1227 O O . ALA A 1 175 ? -39.466 15.397 11.658 1.00 38.50 175 ALA A O 1
ATOM 1228 N N . ASN A 1 176 ? -37.599 14.851 12.792 1.00 40.59 176 ASN A N 1
ATOM 1229 C CA . ASN A 1 176 ? -36.709 15.746 12.057 1.00 40.59 176 ASN A CA 1
ATOM 1230 C C . ASN A 1 176 ? -36.259 15.060 10.748 1.00 40.59 176 ASN A C 1
ATOM 1232 O O . ASN A 1 176 ? -35.919 13.873 10.785 1.00 40.59 176 ASN A O 1
ATOM 1236 N N . PRO A 1 177 ? -36.229 15.770 9.605 1.00 47.19 177 PRO A N 1
ATOM 1237 C CA . PRO A 1 177 ? -35.692 15.248 8.349 1.00 47.19 177 PRO A CA 1
ATOM 1238 C C . PRO A 1 177 ? -34.158 15.090 8.419 1.00 47.19 177 PRO A C 1
ATOM 1240 O O . PRO A 1 177 ? -33.511 15.758 9.233 1.00 47.19 177 PRO A O 1
ATOM 1243 N N . PRO A 1 178 ? -33.549 14.223 7.584 1.00 44.06 178 PRO A N 1
ATOM 1244 C CA . PRO A 1 178 ? -32.102 14.053 7.563 1.00 44.06 178 PRO A CA 1
ATOM 1245 C C . PRO A 1 178 ? -31.431 15.348 7.099 1.00 44.06 178 PRO A C 1
ATOM 1247 O O . PRO A 1 178 ? -31.798 15.930 6.078 1.00 44.06 178 PRO A O 1
ATOM 1250 N N . ALA A 1 179 ? -30.447 15.800 7.874 1.00 40.91 179 ALA A N 1
ATOM 1251 C CA . ALA A 1 179 ? -29.620 16.943 7.537 1.00 40.91 179 ALA A CA 1
ATOM 1252 C C . ALA A 1 179 ? -28.867 16.676 6.224 1.00 40.91 179 ALA A C 1
ATOM 1254 O O . ALA A 1 179 ? -28.055 15.756 6.130 1.00 40.91 179 ALA A O 1
ATOM 1255 N N . THR A 1 180 ? -29.142 17.508 5.223 1.00 42.47 180 THR A N 1
ATOM 1256 C CA . THR A 1 180 ? -28.371 17.640 3.988 1.00 42.47 180 THR A CA 1
ATOM 1257 C C . THR A 1 180 ? -26.913 17.943 4.332 1.00 42.47 180 THR A C 1
ATOM 1259 O O . THR A 1 180 ? -26.594 19.030 4.815 1.00 42.47 180 THR A O 1
ATOM 1262 N N . ALA A 1 181 ? -26.018 16.985 4.089 1.00 40.34 181 ALA A N 1
ATOM 1263 C CA . ALA A 1 181 ? -24.585 17.244 4.083 1.00 40.34 181 ALA A CA 1
ATOM 1264 C C . ALA A 1 181 ? -24.253 18.161 2.887 1.00 40.34 181 ALA A C 1
ATOM 1266 O O . ALA A 1 181 ? -24.730 17.896 1.780 1.00 40.34 181 ALA A O 1
ATOM 1267 N N . PRO A 1 182 ? -23.466 19.237 3.062 1.00 44.56 182 PRO A N 1
ATOM 1268 C CA . PRO A 1 182 ? -23.064 20.074 1.942 1.00 44.56 182 PRO A CA 1
ATOM 1269 C C . PRO A 1 182 ? -22.137 19.283 1.013 1.00 44.56 182 PRO A C 1
ATOM 1271 O O . PRO A 1 182 ? -21.124 18.730 1.445 1.00 44.56 182 PRO A O 1
ATOM 1274 N N . ALA A 1 183 ? -22.492 19.248 -0.271 1.00 39.25 183 ALA A N 1
ATOM 1275 C CA . ALA A 1 183 ? -21.640 18.744 -1.335 1.00 39.25 183 ALA A CA 1
ATOM 1276 C C . ALA A 1 183 ? -20.350 19.578 -1.378 1.00 39.25 183 ALA A C 1
ATOM 1278 O O . ALA A 1 183 ? -20.353 20.740 -1.785 1.00 39.25 183 ALA A O 1
ATOM 1279 N N . MET A 1 184 ? -19.246 18.988 -0.923 1.00 40.75 184 MET A N 1
ATOM 1280 C CA . MET A 1 184 ? -17.919 19.563 -1.088 1.00 40.75 184 MET A CA 1
ATOM 1281 C C . MET A 1 184 ? -17.480 19.354 -2.534 1.00 40.75 184 MET A C 1
ATOM 1283 O O . MET A 1 184 ? -17.047 18.274 -2.928 1.00 40.75 184 MET A O 1
ATOM 1287 N N . THR A 1 185 ? -17.588 20.405 -3.338 1.00 48.62 185 THR A N 1
ATOM 1288 C CA . THR A 1 185 ? -16.801 20.536 -4.560 1.00 48.62 185 THR A CA 1
ATOM 1289 C C . THR A 1 185 ? -15.350 20.790 -4.160 1.00 48.62 185 THR A C 1
ATOM 1291 O O . THR A 1 185 ? -15.034 21.841 -3.601 1.00 48.62 185 THR A O 1
ATOM 1294 N N . THR A 1 186 ? -14.447 19.852 -4.431 1.00 40.38 186 THR A N 1
ATOM 1295 C CA . THR A 1 186 ? -13.004 20.124 -4.389 1.00 40.38 186 THR A CA 1
ATOM 1296 C C . THR A 1 186 ? -12.336 19.470 -5.588 1.00 40.38 186 THR A C 1
ATOM 1298 O O . THR A 1 186 ? -11.931 18.312 -5.561 1.00 40.38 186 THR A O 1
ATOM 1301 N N . THR A 1 187 ? -12.228 20.255 -6.656 1.00 49.88 187 THR A N 1
ATOM 1302 C CA . THR A 1 187 ? -11.232 20.060 -7.708 1.00 49.88 187 THR A CA 1
ATOM 1303 C C . THR A 1 187 ? -9.886 20.510 -7.149 1.00 49.88 187 THR A C 1
ATOM 1305 O O . THR A 1 187 ? -9.593 21.699 -7.156 1.00 49.88 187 THR A O 1
ATOM 1308 N N . ASP A 1 188 ? -9.156 19.571 -6.550 1.00 42.19 188 ASP A N 1
ATOM 1309 C CA . ASP A 1 188 ? -7.704 19.334 -6.694 1.00 42.19 188 ASP A CA 1
ATOM 1310 C C . ASP A 1 188 ? -7.321 18.212 -5.709 1.00 42.19 188 ASP A C 1
ATOM 1312 O O . ASP A 1 188 ? -6.611 18.398 -4.721 1.00 42.19 188 ASP A O 1
ATOM 1316 N N . ALA A 1 189 ? -7.927 17.036 -5.889 1.00 53.53 189 ALA A N 1
ATOM 1317 C CA . ALA A 1 189 ? -7.581 15.871 -5.091 1.00 53.53 189 ALA A CA 1
ATOM 1318 C C . ALA A 1 189 ? -6.326 15.240 -5.697 1.00 53.53 189 ALA A C 1
ATOM 1320 O O . ALA A 1 189 ? -6.359 14.767 -6.834 1.00 53.53 189 ALA A O 1
ATOM 1321 N N . ALA A 1 190 ? -5.232 15.212 -4.929 1.00 63.25 190 ALA A N 1
ATOM 1322 C CA . ALA A 1 190 ? -4.067 14.402 -5.265 1.00 63.25 190 ALA A CA 1
ATOM 1323 C C . ALA A 1 190 ? -4.524 12.985 -5.670 1.00 63.25 190 ALA A C 1
ATOM 1325 O O . ALA A 1 190 ? -5.444 12.462 -5.019 1.00 63.25 190 ALA A O 1
ATOM 1326 N N . PRO A 1 191 ? -3.902 12.371 -6.700 1.00 75.56 191 PRO A N 1
ATOM 1327 C CA . PRO A 1 191 ? -4.321 11.079 -7.229 1.00 75.56 191 PRO A CA 1
ATOM 1328 C C . PRO A 1 191 ? -4.575 10.077 -6.106 1.00 75.56 191 PRO A C 1
ATOM 1330 O O . PRO A 1 191 ? -3.857 10.052 -5.099 1.00 75.56 191 PRO A O 1
ATOM 1333 N N . ALA A 1 192 ? -5.629 9.276 -6.256 1.00 87.44 192 ALA A N 1
ATOM 1334 C CA . ALA A 1 192 ? -5.933 8.247 -5.278 1.00 87.44 192 ALA A CA 1
ATOM 1335 C C . ALA A 1 192 ? -4.705 7.337 -5.073 1.00 87.44 192 ALA A C 1
ATOM 1337 O O . ALA A 1 192 ? -4.038 6.994 -6.056 1.00 87.44 192 ALA A O 1
ATOM 1338 N N . PRO A 1 193 ? -4.388 6.937 -3.825 1.00 95.75 193 PRO A N 1
ATOM 1339 C CA . PRO A 1 193 ? -3.283 6.021 -3.582 1.00 95.75 193 PRO A CA 1
ATOM 1340 C C . PRO A 1 193 ? -3.488 4.717 -4.360 1.00 95.75 193 PRO A C 1
ATOM 1342 O O . PRO A 1 193 ? -4.622 4.303 -4.596 1.00 95.75 193 PRO A O 1
ATOM 1345 N N . ASN A 1 194 ? -2.391 4.059 -4.726 1.00 96.88 194 ASN A N 1
ATOM 1346 C CA . ASN A 1 194 ? -2.396 2.755 -5.391 1.00 96.88 194 ASN A CA 1
ATOM 1347 C C . ASN A 1 194 ? -1.661 1.707 -4.546 1.00 96.88 194 ASN A C 1
ATOM 1349 O O . ASN A 1 194 ? -0.903 2.053 -3.632 1.00 96.88 194 ASN A O 1
ATOM 1353 N N . TYR A 1 195 ? -1.886 0.429 -4.854 1.00 97.81 195 TYR A N 1
ATOM 1354 C CA . TYR A 1 195 ? -1.313 -0.653 -4.070 1.00 97.81 195 TYR A CA 1
ATOM 1355 C C . TYR A 1 195 ? 0.215 -0.644 -4.095 1.00 97.81 195 TYR A C 1
ATOM 1357 O O . TYR A 1 195 ? 0.833 -0.613 -3.034 1.00 97.81 195 TYR A O 1
ATOM 1365 N N . GLN A 1 196 ? 0.808 -0.653 -5.288 1.00 97.31 196 GLN A N 1
ATOM 1366 C CA . GLN A 1 196 ? 2.244 -0.833 -5.477 1.00 97.31 196 GLN A CA 1
ATOM 1367 C C . GLN A 1 196 ? 3.084 0.233 -4.762 1.00 97.31 196 GLN A C 1
ATOM 1369 O O . GLN A 1 196 ? 4.043 -0.104 -4.068 1.00 97.31 196 GLN A O 1
ATOM 1374 N N . ASP A 1 197 ? 2.699 1.501 -4.887 1.00 96.94 197 ASP A N 1
ATOM 1375 C CA . ASP A 1 197 ? 3.524 2.618 -4.424 1.00 96.94 197 ASP A CA 1
ATOM 1376 C C . ASP A 1 197 ? 3.211 3.036 -2.981 1.00 96.94 197 ASP A C 1
ATOM 1378 O O . ASP A 1 197 ? 4.089 3.534 -2.278 1.00 96.94 197 ASP A O 1
ATOM 1382 N N . HIS A 1 198 ? 1.965 2.851 -2.523 1.00 97.50 198 HIS A N 1
ATOM 1383 C CA . HIS A 1 198 ? 1.497 3.438 -1.259 1.00 97.50 198 HIS A CA 1
ATOM 1384 C C . HIS A 1 198 ? 1.104 2.397 -0.209 1.00 97.50 198 HIS A C 1
ATOM 1386 O O . HIS A 1 198 ? 1.382 2.579 0.975 1.00 97.50 198 HIS A O 1
ATOM 1392 N N . VAL A 1 199 ? 0.461 1.300 -0.613 1.00 98.06 199 VAL A N 1
ATOM 1393 C CA . VAL A 1 199 ? -0.087 0.306 0.328 1.00 98.06 199 VAL A CA 1
ATOM 1394 C C . VAL A 1 199 ? 0.892 -0.829 0.593 1.00 98.06 199 VAL A C 1
ATOM 1396 O O . VAL A 1 199 ? 1.057 -1.245 1.739 1.00 98.06 199 VAL A O 1
ATOM 1399 N N . TYR A 1 200 ? 1.579 -1.313 -0.439 1.00 98.00 200 TYR A N 1
ATOM 1400 C CA . TYR A 1 200 ? 2.556 -2.383 -0.302 1.00 98.00 200 TYR A CA 1
ATOM 1401 C C . TYR A 1 200 ? 3.669 -2.048 0.703 1.00 98.00 200 TYR A C 1
ATOM 1403 O O . TYR A 1 200 ? 3.956 -2.909 1.533 1.00 98.00 200 TYR A O 1
ATOM 1411 N N . PRO A 1 201 ? 4.236 -0.822 0.759 1.00 98.06 201 PRO A N 1
ATOM 1412 C CA . PRO A 1 201 ? 5.204 -0.470 1.801 1.00 98.06 201 PRO A CA 1
ATOM 1413 C C . PRO A 1 201 ? 4.653 -0.630 3.227 1.00 98.06 201 PRO A C 1
ATOM 1415 O O . PRO A 1 201 ? 5.350 -1.140 4.104 1.00 98.06 201 PRO A O 1
ATOM 1418 N N . ILE A 1 202 ? 3.380 -0.278 3.453 1.00 97.94 202 ILE A N 1
ATOM 1419 C CA . ILE A 1 202 ? 2.707 -0.451 4.751 1.00 97.94 202 ILE A CA 1
ATOM 1420 C C . ILE A 1 202 ? 2.613 -1.940 5.099 1.00 97.94 202 ILE A C 1
ATOM 1422 O O . ILE A 1 202 ? 2.907 -2.340 6.229 1.00 97.94 202 ILE A O 1
ATOM 1426 N N . PHE A 1 203 ? 2.229 -2.774 4.131 1.00 97.50 203 PHE A N 1
ATOM 1427 C CA . PHE A 1 203 ? 2.129 -4.218 4.339 1.00 97.50 203 PHE A CA 1
ATOM 1428 C C . PHE A 1 203 ? 3.492 -4.873 4.525 1.00 97.50 203 PHE A C 1
ATOM 1430 O O . PHE A 1 203 ? 3.638 -5.718 5.410 1.00 97.50 203 PHE A O 1
ATOM 1437 N N . SER A 1 204 ? 4.496 -4.444 3.766 1.00 97.12 204 SER A N 1
ATOM 1438 C CA . SER A 1 204 ? 5.874 -4.909 3.888 1.00 97.12 204 SER A CA 1
ATOM 1439 C C . SER A 1 204 ? 6.432 -4.664 5.287 1.00 97.12 204 SER A C 1
ATOM 1441 O O . SER A 1 204 ? 7.085 -5.540 5.846 1.00 97.12 204 SER A O 1
ATOM 1443 N N . GLU A 1 205 ? 6.154 -3.502 5.875 1.00 95.62 205 GLU A N 1
ATOM 1444 C CA . GLU A 1 205 ? 6.643 -3.135 7.206 1.00 95.62 205 GLU A CA 1
ATOM 1445 C C . GLU A 1 205 ? 5.870 -3.844 8.336 1.00 95.62 205 GLU A C 1
ATOM 1447 O O . GLU A 1 205 ? 6.455 -4.353 9.299 1.00 95.62 205 GLU A O 1
ATOM 1452 N N . SER A 1 206 ? 4.539 -3.901 8.227 1.00 95.31 206 SER A N 1
ATOM 1453 C CA . SER A 1 206 ? 3.667 -4.237 9.363 1.00 95.31 206 SER A CA 1
ATOM 1454 C C . SER A 1 206 ? 2.977 -5.598 9.267 1.00 95.31 206 SER A C 1
ATOM 1456 O O . SER A 1 206 ? 2.526 -6.119 10.290 1.00 95.31 206 SER A O 1
ATOM 1458 N N . CYS A 1 207 ? 2.898 -6.207 8.084 1.00 95.56 207 CYS A N 1
ATOM 1459 C CA . CYS A 1 207 ? 2.004 -7.342 7.829 1.00 95.56 207 CYS A CA 1
ATOM 1460 C C . CYS A 1 207 ? 2.734 -8.596 7.330 1.00 95.56 207 CYS A C 1
ATOM 1462 O O . CYS A 1 207 ? 2.420 -9.703 7.777 1.00 95.56 207 CYS A O 1
ATOM 1464 N N . LEU A 1 208 ? 3.749 -8.446 6.470 1.00 96.12 208 LEU A N 1
ATOM 1465 C CA . LEU A 1 208 ? 4.429 -9.582 5.833 1.00 96.12 208 LEU A CA 1
ATOM 1466 C C . LEU A 1 208 ? 5.211 -10.473 6.806 1.00 96.12 208 LEU A C 1
ATOM 1468 O O . LEU A 1 208 ? 5.609 -11.563 6.428 1.00 96.12 208 LEU A O 1
ATOM 1472 N N . GLY A 1 209 ? 5.376 -10.100 8.077 1.00 94.88 209 GLY A N 1
ATOM 1473 C CA . GLY A 1 209 ? 5.916 -11.015 9.092 1.00 94.88 209 GLY A CA 1
ATOM 1474 C C . GLY A 1 209 ? 5.000 -12.211 9.411 1.00 94.88 209 GLY A C 1
ATOM 1475 O O . GLY A 1 209 ? 5.475 -13.230 9.916 1.00 94.88 209 GLY A O 1
ATOM 1476 N N . CYS A 1 210 ? 3.692 -12.088 9.150 1.00 95.81 210 CYS A N 1
ATOM 1477 C CA . CYS A 1 210 ? 2.669 -13.101 9.458 1.00 95.81 210 CYS A CA 1
ATOM 1478 C C . CYS A 1 210 ? 1.675 -13.388 8.320 1.00 95.81 210 CYS A C 1
ATOM 1480 O O . CYS A 1 210 ? 0.860 -14.295 8.483 1.00 95.81 210 CYS A O 1
ATOM 1482 N N . HIS A 1 211 ? 1.711 -12.619 7.229 1.00 96.62 211 HIS A N 1
ATOM 1483 C CA . HIS A 1 211 ? 0.816 -12.742 6.073 1.00 96.62 211 HIS A CA 1
ATOM 1484 C C . HIS A 1 211 ? 1.614 -12.778 4.767 1.00 96.62 211 HIS A C 1
ATOM 1486 O O . HIS A 1 211 ? 1.510 -11.888 3.923 1.00 96.62 211 HIS A O 1
ATOM 1492 N N . ASN A 1 212 ? 2.448 -13.800 4.631 1.00 96.44 212 ASN A N 1
ATOM 1493 C CA . ASN A 1 212 ? 3.287 -14.054 3.463 1.00 96.44 212 ASN A CA 1
ATOM 1494 C C . ASN A 1 212 ? 3.074 -15.508 2.978 1.00 96.44 212 ASN A C 1
ATOM 1496 O O . ASN A 1 212 ? 2.376 -16.264 3.663 1.00 96.44 212 ASN A O 1
ATOM 1500 N N . PRO A 1 213 ? 3.638 -15.916 1.828 1.00 95.88 213 PRO A N 1
ATOM 1501 C CA . PRO A 1 213 ? 3.438 -17.264 1.288 1.00 95.88 213 PRO A CA 1
ATOM 1502 C C . PRO A 1 213 ? 3.859 -18.393 2.240 1.00 95.88 213 PRO A C 1
ATOM 1504 O O . PRO A 1 213 ? 3.180 -19.413 2.319 1.00 95.88 213 PRO A O 1
ATOM 1507 N N . ASP A 1 214 ? 4.929 -18.194 3.013 1.00 94.62 214 ASP A N 1
ATOM 1508 C CA . ASP A 1 214 ? 5.463 -19.195 3.949 1.00 94.62 214 ASP A CA 1
ATOM 1509 C C . ASP A 1 214 ? 4.675 -19.250 5.267 1.00 94.62 214 ASP A C 1
ATOM 1511 O O . ASP A 1 214 ? 4.635 -20.261 5.973 1.00 94.62 214 ASP A O 1
ATOM 1515 N N . LYS A 1 215 ? 4.049 -18.134 5.639 1.00 93.69 215 LYS A N 1
ATOM 1516 C CA . LYS A 1 215 ? 3.291 -17.944 6.869 1.00 93.69 215 LYS A CA 1
ATOM 1517 C C . LYS A 1 215 ? 2.047 -17.128 6.544 1.00 93.69 215 LYS A C 1
ATOM 1519 O O . LYS A 1 215 ? 2.043 -15.909 6.678 1.00 93.69 215 LYS A O 1
ATOM 1524 N N . ALA A 1 216 ? 0.981 -17.830 6.167 1.00 95.12 216 ALA A N 1
ATOM 1525 C CA . ALA A 1 216 ? -0.324 -17.262 5.839 1.00 95.12 216 ALA A CA 1
ATOM 1526 C C . ALA A 1 216 ? -1.282 -17.351 7.041 1.00 95.12 216 ALA A C 1
ATOM 1528 O O . ALA A 1 216 ? -2.183 -18.197 7.087 1.00 95.12 216 ALA A O 1
ATOM 1529 N N . LYS A 1 217 ? -1.086 -16.522 8.078 1.00 91.44 217 LYS A N 1
ATOM 1530 C CA . LYS A 1 217 ? -2.003 -16.524 9.234 1.00 91.44 217 LYS A CA 1
ATOM 1531 C C . LYS A 1 217 ? -3.425 -16.183 8.781 1.00 91.44 217 LYS A C 1
ATOM 1533 O O . LYS A 1 217 ? -3.640 -15.295 7.963 1.00 91.44 217 LYS A O 1
ATOM 1538 N N . GLY A 1 218 ? -4.406 -16.940 9.276 1.00 93.00 218 GLY A N 1
ATOM 1539 C CA . GLY A 1 218 ? -5.797 -16.824 8.820 1.00 93.00 218 GLY A CA 1
ATOM 1540 C C . GLY A 1 218 ? -5.999 -17.146 7.333 1.00 93.00 218 GLY A C 1
ATOM 1541 O O . GLY A 1 218 ? -7.014 -16.750 6.771 1.00 93.00 218 GLY A O 1
ATOM 1542 N N . GLY A 1 219 ? -5.039 -17.818 6.686 1.00 95.19 219 GLY A N 1
ATOM 1543 C CA . GLY A 1 219 ? -5.052 -18.117 5.253 1.00 95.19 219 GLY A CA 1
ATOM 1544 C C . GLY A 1 219 ? -4.833 -16.901 4.349 1.00 95.19 219 GLY A C 1
ATOM 1545 O O . GLY A 1 219 ? -5.051 -17.020 3.153 1.00 95.19 219 GLY A O 1
ATOM 1546 N N . LEU A 1 220 ? -4.453 -15.743 4.899 1.00 97.12 220 LEU A N 1
ATOM 1547 C CA . LEU A 1 220 ? -4.293 -14.496 4.149 1.00 97.12 220 LEU A CA 1
ATOM 1548 C C . LEU A 1 220 ? -2.824 -14.253 3.784 1.00 97.12 220 LEU A C 1
ATOM 1550 O O . LEU A 1 220 ? -1.956 -14.288 4.662 1.00 97.12 220 LEU A O 1
ATOM 1554 N N . VAL A 1 221 ? -2.586 -13.928 2.513 1.00 97.25 221 VAL A N 1
ATOM 1555 C CA . VAL A 1 221 ? -1.276 -13.587 1.943 1.00 97.25 221 VAL A CA 1
ATOM 1556 C C . VAL A 1 221 ? -1.352 -12.192 1.312 1.00 97.25 221 VAL A C 1
ATOM 1558 O O . VAL A 1 221 ? -2.251 -11.923 0.521 1.00 97.25 221 VAL A O 1
ATOM 1561 N N . LEU A 1 222 ? -0.430 -11.295 1.682 1.00 97.31 222 LEU A N 1
ATOM 1562 C CA . LEU A 1 222 ? -0.461 -9.867 1.310 1.00 97.31 222 LEU A CA 1
ATOM 1563 C C . LEU A 1 222 ? 0.736 -9.412 0.455 1.00 97.31 222 LEU A C 1
ATOM 1565 O O . LEU A 1 222 ? 0.883 -8.217 0.188 1.00 97.31 222 LEU A O 1
ATOM 1569 N N . ASP A 1 223 ? 1.595 -10.347 0.047 1.00 95.06 223 ASP A N 1
ATOM 1570 C CA . ASP A 1 223 ? 2.839 -10.084 -0.688 1.00 95.06 223 ASP A CA 1
ATOM 1571 C C . ASP A 1 223 ? 2.617 -9.666 -2.150 1.00 95.06 223 ASP A C 1
ATOM 1573 O O . ASP A 1 223 ? 3.494 -9.067 -2.767 1.00 95.06 223 ASP A O 1
ATOM 1577 N N . SER A 1 224 ? 1.436 -9.951 -2.694 1.00 96.50 224 SER A N 1
ATOM 1578 C CA . SER A 1 224 ? 1.023 -9.520 -4.019 1.00 96.50 224 SER A CA 1
ATOM 1579 C C . SER A 1 224 ? -0.418 -9.021 -4.017 1.00 96.50 224 SER A C 1
ATOM 1581 O O . SER A 1 224 ? -1.256 -9.435 -3.207 1.00 96.50 224 SER A O 1
ATOM 1583 N N . PHE A 1 225 ? -0.723 -8.148 -4.978 1.00 97.12 225 PHE A N 1
ATOM 1584 C CA . PHE A 1 225 ? -2.072 -7.632 -5.185 1.00 97.12 225 PHE A CA 1
ATOM 1585 C C . PHE A 1 225 ? -3.077 -8.764 -5.431 1.00 97.12 225 PHE A C 1
ATOM 1587 O O . PHE A 1 225 ? -4.161 -8.776 -4.851 1.00 97.12 225 PHE A O 1
ATOM 1594 N N . ALA A 1 226 ? -2.698 -9.740 -6.261 1.00 96.50 226 ALA A N 1
ATOM 1595 C CA . ALA A 1 226 ? -3.556 -10.862 -6.623 1.00 96.50 226 ALA A CA 1
ATOM 1596 C C . ALA A 1 226 ? -3.905 -11.728 -5.403 1.00 96.50 226 ALA A C 1
ATOM 1598 O O . ALA A 1 226 ? -5.085 -11.975 -5.152 1.00 96.50 226 ALA A O 1
ATOM 1599 N N . SER A 1 227 ? -2.900 -12.120 -4.612 1.00 95.38 227 SER A N 1
ATOM 1600 C CA . SER A 1 227 ? -3.097 -12.918 -3.395 1.00 95.38 227 SER A CA 1
ATOM 1601 C C . SER A 1 227 ? -3.981 -12.195 -2.377 1.00 95.38 227 SER A C 1
ATOM 1603 O O . SER A 1 227 ? -4.888 -12.790 -1.801 1.00 95.38 227 SER A O 1
ATOM 1605 N N . MET A 1 228 ? -3.773 -10.889 -2.191 1.00 96.50 228 MET A N 1
ATOM 1606 C CA . MET A 1 228 ? -4.591 -10.101 -1.270 1.00 96.50 228 MET A CA 1
ATOM 1607 C C . MET A 1 228 ? -6.055 -10.047 -1.705 1.00 96.50 228 MET A C 1
ATOM 1609 O O . MET A 1 228 ? -6.951 -10.217 -0.876 1.00 96.50 228 MET A O 1
ATOM 1613 N N . MET A 1 229 ? -6.301 -9.781 -2.990 1.00 96.69 229 MET A N 1
ATOM 1614 C CA . MET A 1 229 ? -7.657 -9.662 -3.524 1.00 96.69 229 MET A CA 1
ATOM 1615 C C . MET A 1 229 ? -8.400 -11.001 -3.508 1.00 96.69 229 MET A C 1
ATOM 1617 O O . MET A 1 229 ? -9.625 -11.012 -3.401 1.00 96.69 229 MET A O 1
ATOM 1621 N N . GLN A 1 230 ? -7.677 -12.124 -3.539 1.00 95.81 230 GLN A N 1
ATOM 1622 C CA . GLN A 1 230 ? -8.246 -13.454 -3.318 1.00 95.81 230 GLN A CA 1
ATOM 1623 C C . GLN A 1 230 ? -8.780 -13.635 -1.884 1.00 95.81 230 GLN A C 1
ATOM 1625 O O . GLN A 1 230 ? -9.729 -14.391 -1.668 1.00 95.81 230 GLN A O 1
ATOM 1630 N N . GLY A 1 231 ? -8.224 -12.907 -0.913 1.00 93.56 231 GLY A N 1
ATOM 1631 C CA . GLY A 1 231 ? -8.632 -12.956 0.486 1.00 93.56 231 GLY A CA 1
ATOM 1632 C C . GLY A 1 231 ? -7.946 -14.067 1.280 1.00 93.56 231 GLY A C 1
ATOM 1633 O O . GLY A 1 231 ? -6.864 -14.530 0.933 1.00 93.56 231 GLY A O 1
ATOM 1634 N N . GLY A 1 232 ? -8.554 -14.456 2.401 1.00 94.38 232 GLY A N 1
ATOM 1635 C CA . GLY A 1 232 ? -8.022 -15.496 3.284 1.00 94.38 232 GLY A CA 1
ATOM 1636 C C . GLY A 1 232 ? -9.038 -16.584 3.608 1.00 94.38 232 GLY A C 1
ATOM 1637 O O . GLY A 1 232 ? -10.080 -16.705 2.971 1.00 94.38 232 GLY A O 1
ATOM 1638 N N . GLY A 1 233 ? -8.785 -17.350 4.670 1.00 91.19 233 GLY A N 1
ATOM 1639 C CA . GLY A 1 233 ? -9.674 -18.428 5.118 1.00 91.19 233 GLY A CA 1
ATOM 1640 C C . GLY A 1 233 ? -11.070 -17.960 5.553 1.00 91.19 233 GLY A C 1
ATOM 1641 O O . GLY A 1 233 ? -11.975 -18.775 5.688 1.00 91.19 233 GLY A O 1
ATOM 1642 N N . SER A 1 234 ? -11.263 -16.653 5.756 1.00 88.25 234 SER A N 1
ATOM 1643 C CA . SER A 1 234 ? -12.569 -16.032 6.021 1.00 88.25 234 SER A CA 1
ATOM 1644 C C . SER A 1 234 ? -13.214 -15.400 4.777 1.00 88.25 234 SER A C 1
ATOM 1646 O O . SER A 1 234 ? -14.182 -14.660 4.916 1.00 88.25 234 SER A O 1
ATOM 1648 N N . GLY A 1 235 ? -12.678 -15.655 3.580 1.00 93.56 235 GLY A N 1
ATOM 1649 C CA . GLY A 1 235 ? -13.123 -15.050 2.326 1.00 93.56 235 GLY A CA 1
ATOM 1650 C C . GLY A 1 235 ? -12.434 -13.718 2.017 1.00 93.56 235 GLY A C 1
ATOM 1651 O O . GLY A 1 235 ? -11.325 -13.447 2.490 1.00 93.56 235 GLY A O 1
ATOM 1652 N N . ALA A 1 236 ? -13.097 -12.896 1.201 1.00 95.00 236 ALA A N 1
ATOM 1653 C CA . ALA A 1 236 ? -12.590 -11.596 0.770 1.00 95.00 236 ALA A CA 1
ATOM 1654 C C . ALA A 1 236 ? -12.345 -10.661 1.965 1.00 95.00 236 ALA A C 1
ATOM 1656 O O . ALA A 1 236 ? -13.182 -10.528 2.859 1.00 95.00 236 ALA A O 1
ATOM 1657 N N . VAL A 1 237 ? -11.187 -9.996 1.975 1.00 96.81 237 VAL A N 1
ATOM 1658 C CA . VAL A 1 237 ? -10.795 -9.074 3.059 1.00 96.81 237 VAL A CA 1
ATOM 1659 C C . VAL A 1 237 ? -10.835 -7.602 2.646 1.00 96.81 237 VAL A C 1
ATOM 1661 O O . VAL A 1 237 ? -10.864 -6.731 3.518 1.00 96.81 237 VAL A O 1
ATOM 1664 N N . ILE A 1 238 ? -10.883 -7.335 1.339 1.00 97.88 238 ILE A N 1
ATOM 1665 C CA . ILE A 1 238 ? -11.039 -6.013 0.730 1.00 97.88 238 ILE A CA 1
ATOM 1666 C C . ILE A 1 238 ? -12.346 -5.991 -0.060 1.00 97.88 238 ILE A C 1
ATOM 1668 O O . ILE A 1 238 ? -12.587 -6.863 -0.892 1.00 97.88 238 ILE A O 1
ATOM 1672 N N . ALA A 1 239 ? -13.161 -4.972 0.189 1.00 97.50 239 ALA A N 1
ATOM 1673 C CA . ALA A 1 239 ? -14.337 -4.615 -0.588 1.00 97.50 239 ALA A CA 1
ATOM 1674 C C . ALA A 1 239 ? -14.047 -3.278 -1.300 1.00 97.50 239 ALA A C 1
ATOM 1676 O O . ALA A 1 239 ? -14.122 -2.222 -0.662 1.00 97.50 239 ALA A O 1
ATOM 1677 N N . PRO A 1 240 ? -13.666 -3.295 -2.594 1.00 96.88 240 PRO A N 1
ATOM 1678 C CA . PRO A 1 240 ? -13.382 -2.081 -3.355 1.00 96.88 240 PRO A CA 1
ATOM 1679 C C . PRO A 1 240 ? -14.532 -1.071 -3.270 1.00 96.88 240 PRO A C 1
ATOM 1681 O O . PRO A 1 240 ? -15.695 -1.424 -3.439 1.00 96.88 240 PRO A O 1
ATOM 1684 N N . GLY A 1 241 ? -14.208 0.185 -2.976 1.00 96.88 241 GLY A N 1
ATOM 1685 C CA . GLY A 1 241 ? -15.170 1.269 -2.779 1.00 96.88 241 GLY A CA 1
ATOM 1686 C C . GLY A 1 241 ? -15.796 1.333 -1.383 1.00 96.88 241 GLY A C 1
ATOM 1687 O O . GLY A 1 241 ? -16.510 2.286 -1.089 1.00 96.88 241 GLY A O 1
ATOM 1688 N N . SER A 1 242 ? -15.557 0.355 -0.502 1.00 97.25 242 SER A N 1
ATOM 1689 C CA . SER A 1 242 ? -16.220 0.267 0.808 1.00 97.25 242 SER A CA 1
ATOM 1690 C C . SER A 1 242 ? -15.249 -0.132 1.930 1.00 97.25 242 SER A C 1
ATOM 1692 O O . SER A 1 242 ? -15.152 -1.312 2.288 1.00 97.25 242 SER A O 1
ATOM 1694 N N . PRO A 1 243 ? -14.544 0.839 2.547 1.00 97.12 243 PRO A N 1
ATOM 1695 C CA . PRO A 1 243 ? -13.656 0.581 3.684 1.00 97.12 243 PRO A CA 1
ATOM 1696 C C . PRO A 1 243 ? -14.372 -0.091 4.857 1.00 97.12 243 PRO A C 1
ATOM 1698 O O . PRO A 1 243 ? -13.860 -1.054 5.417 1.00 97.12 243 PRO A O 1
ATOM 1701 N N . ASP A 1 244 ? -15.597 0.332 5.165 1.00 95.38 244 ASP A N 1
ATOM 1702 C CA . ASP A 1 244 ? -16.362 -0.201 6.299 1.00 95.38 244 ASP A CA 1
ATOM 1703 C C . ASP A 1 244 ? -16.791 -1.661 6.092 1.00 95.38 244 ASP A C 1
ATOM 1705 O O . ASP A 1 244 ? -16.969 -2.411 7.048 1.00 95.38 244 ASP A O 1
ATOM 1709 N N . GLN A 1 245 ? -16.901 -2.105 4.838 1.00 96.62 245 GLN A N 1
ATOM 1710 C CA . GLN A 1 245 ? -17.165 -3.507 4.499 1.00 96.62 245 GLN A CA 1
ATOM 1711 C C . GLN A 1 245 ? -15.871 -4.317 4.332 1.00 96.62 245 GLN A C 1
ATOM 1713 O O . GLN A 1 245 ? -15.898 -5.547 4.305 1.00 96.62 245 GLN A O 1
ATOM 1718 N N . SER A 1 246 ? -14.719 -3.648 4.272 1.00 97.81 246 SER A N 1
ATOM 1719 C CA . SER A 1 246 ? -13.415 -4.289 4.148 1.00 97.81 246 SER A CA 1
ATOM 1720 C C . SER A 1 246 ? -12.933 -4.759 5.511 1.00 97.81 246 SER A C 1
ATOM 1722 O O . SER A 1 246 ? -12.530 -3.968 6.366 1.00 97.81 246 SER A O 1
ATOM 1724 N N . ARG A 1 247 ? -12.941 -6.076 5.730 1.00 96.81 247 ARG A N 1
ATOM 1725 C CA . ARG A 1 247 ? -12.499 -6.652 7.004 1.00 96.81 247 ARG A CA 1
ATOM 1726 C C . ARG A 1 247 ? -11.057 -6.276 7.342 1.00 96.81 247 ARG A C 1
ATOM 1728 O O . ARG A 1 247 ? -10.793 -5.953 8.492 1.00 96.81 247 ARG A O 1
ATOM 1735 N N . LEU A 1 248 ? -10.154 -6.239 6.357 1.00 97.31 248 LEU A N 1
ATOM 1736 C CA . LEU A 1 248 ? -8.773 -5.794 6.573 1.00 97.31 248 LEU A CA 1
ATOM 1737 C C . LEU A 1 248 ? -8.737 -4.399 7.207 1.00 97.31 248 LEU A C 1
ATOM 1739 O O . LEU A 1 248 ? -8.048 -4.211 8.205 1.00 97.31 248 LEU A O 1
ATOM 1743 N N . PHE A 1 249 ? -9.521 -3.455 6.675 1.00 98.12 249 PHE A N 1
ATOM 1744 C CA . PHE A 1 249 ? -9.594 -2.094 7.201 1.00 98.12 249 PHE A CA 1
ATOM 1745 C C . PHE A 1 249 ? -10.125 -2.069 8.637 1.00 98.12 249 PHE A C 1
ATOM 1747 O O . PHE A 1 249 ? -9.516 -1.454 9.507 1.00 98.12 249 PHE A O 1
ATOM 1754 N N . ARG A 1 250 ? -11.215 -2.793 8.918 1.00 97.69 250 ARG A N 1
ATOM 1755 C CA . ARG A 1 250 ? -11.805 -2.833 10.265 1.00 97.69 250 ARG A CA 1
ATOM 1756 C C . ARG A 1 250 ? -10.849 -3.404 11.315 1.00 97.69 250 ARG A C 1
ATOM 1758 O O . ARG A 1 250 ? -10.805 -2.871 12.420 1.00 97.69 250 ARG A O 1
ATOM 1765 N N . LEU A 1 251 ? -10.046 -4.418 10.982 1.00 97.06 251 LEU A N 1
ATOM 1766 C CA . LEU A 1 251 ? -9.064 -4.973 11.924 1.00 97.06 251 LEU A CA 1
ATOM 1767 C C . LEU A 1 251 ? -7.885 -4.019 12.171 1.00 97.06 251 LEU A C 1
ATOM 1769 O O . LEU A 1 251 ? -7.476 -3.856 13.319 1.00 97.06 251 LEU A O 1
ATOM 1773 N N . VAL A 1 252 ? -7.356 -3.353 11.133 1.00 97.44 252 VAL A N 1
ATOM 1774 C CA . VAL A 1 252 ? -6.225 -2.407 11.295 1.00 97.44 252 VAL A CA 1
ATOM 1775 C C . VAL A 1 252 ? -6.640 -1.067 11.902 1.00 97.44 252 VAL A C 1
ATOM 1777 O O . VAL A 1 252 ? -5.848 -0.409 12.571 1.00 97.44 252 VAL A O 1
ATOM 1780 N N . ALA A 1 253 ? -7.899 -0.670 11.714 1.00 96.62 253 ALA A N 1
ATOM 1781 C CA . ALA A 1 253 ? -8.489 0.494 12.362 1.00 96.62 253 ALA A CA 1
ATOM 1782 C C . ALA A 1 253 ? -8.945 0.208 13.806 1.00 96.62 253 ALA A C 1
ATOM 1784 O O . ALA A 1 253 ? -9.346 1.147 14.496 1.00 96.62 253 ALA A O 1
ATOM 1785 N N . HIS A 1 254 ? -8.833 -1.046 14.272 1.00 96.50 254 HIS A N 1
ATOM 1786 C CA . HIS A 1 254 ? -9.284 -1.523 15.587 1.00 96.50 254 HIS A CA 1
ATOM 1787 C C . HIS A 1 254 ? -10.798 -1.317 15.806 1.00 96.50 254 HIS A C 1
ATOM 1789 O O . HIS A 1 254 ? -11.257 -0.964 16.888 1.00 96.50 254 HIS A O 1
ATOM 1795 N N . LEU A 1 255 ? -11.584 -1.517 14.746 1.00 95.12 255 LEU A N 1
ATOM 1796 C CA . LEU A 1 255 ? -13.051 -1.475 14.757 1.00 95.12 255 LEU A CA 1
ATOM 1797 C C . LEU A 1 255 ? -13.672 -2.875 14.913 1.00 95.12 255 LEU A C 1
ATOM 1799 O O . LEU A 1 255 ? -14.856 -3.000 15.212 1.00 95.12 255 LEU A O 1
ATOM 1803 N N . GLU A 1 256 ? -12.888 -3.932 14.686 1.00 93.69 256 GLU A N 1
ATOM 1804 C CA . GLU A 1 256 ? -13.265 -5.335 14.883 1.00 93.69 256 GLU A CA 1
ATOM 1805 C C . GLU A 1 256 ? -12.092 -6.105 15.516 1.00 93.69 256 GLU A C 1
ATOM 1807 O O . GLU A 1 256 ? -10.927 -5.805 15.252 1.00 93.69 256 GLU A O 1
ATOM 1812 N N . ALA A 1 257 ? -12.406 -7.116 16.334 1.00 92.12 257 ALA A N 1
ATOM 1813 C CA . ALA A 1 257 ? -11.431 -8.031 16.918 1.00 92.12 257 ALA A CA 1
ATOM 1814 C C . ALA A 1 257 ? -11.295 -9.336 16.095 1.00 92.12 257 ALA A C 1
ATOM 1816 O O . ALA A 1 257 ? -12.289 -9.829 15.555 1.00 92.12 257 ALA A O 1
ATOM 1817 N N . PRO A 1 258 ? -10.105 -9.966 16.052 1.00 91.81 258 PRO A N 1
ATOM 1818 C CA . PRO A 1 258 ? -8.867 -9.540 16.707 1.00 91.81 258 PRO A CA 1
ATOM 1819 C C . PRO A 1 258 ? -8.204 -8.353 15.998 1.00 91.81 258 PRO A C 1
ATOM 1821 O O . PRO A 1 258 ? -8.130 -8.316 14.774 1.00 91.81 258 PRO A O 1
ATOM 1824 N N . GLU A 1 259 ? -7.682 -7.413 16.782 1.00 95.38 259 GLU A N 1
ATOM 1825 C CA . GLU A 1 259 ? -6.977 -6.238 16.267 1.00 95.38 259 GLU A CA 1
ATOM 1826 C C . GLU A 1 259 ? -5.687 -6.625 15.529 1.00 95.38 259 GLU A C 1
ATOM 1828 O O . GLU A 1 259 ? -5.020 -7.610 15.869 1.00 95.38 259 GLU A O 1
ATOM 1833 N N . MET A 1 260 ? -5.328 -5.833 14.516 1.00 95.38 260 MET A N 1
ATOM 1834 C CA . MET A 1 260 ? -4.128 -6.039 13.708 1.00 95.38 260 MET A CA 1
ATOM 1835 C C . MET A 1 260 ? -3.280 -4.758 13.662 1.00 95.38 260 MET A C 1
ATOM 1837 O O . MET A 1 260 ? -3.813 -3.701 13.334 1.00 95.38 260 MET A O 1
ATOM 1841 N N . PRO A 1 261 ? -1.954 -4.838 13.889 1.00 94.12 261 PRO A N 1
ATOM 1842 C CA . PRO A 1 261 ? -1.161 -6.052 14.087 1.00 94.12 261 PRO A CA 1
ATOM 1843 C C . PRO A 1 261 ? -1.244 -6.583 15.534 1.00 94.12 261 PRO A C 1
ATOM 1845 O O . PRO A 1 261 ? -1.299 -5.799 16.478 1.00 94.12 261 PRO A O 1
ATOM 1848 N N . PRO A 1 262 ? -1.190 -7.911 15.748 1.00 90.38 262 PRO A N 1
ATOM 1849 C CA . PRO A 1 262 ? -1.338 -8.485 17.077 1.00 90.38 262 PRO A CA 1
ATOM 1850 C C . PRO A 1 262 ? -0.105 -8.176 17.925 1.00 90.38 262 PRO A C 1
ATOM 1852 O O . PRO A 1 262 ? 1.027 -8.276 17.445 1.00 90.38 262 PRO A O 1
ATOM 1855 N N . MET A 1 263 ? -0.321 -7.842 19.199 1.00 85.00 263 MET A N 1
ATOM 1856 C CA . MET A 1 263 ? 0.749 -7.585 20.180 1.00 85.00 263 MET A CA 1
ATOM 1857 C C . MET A 1 263 ? 1.714 -6.453 19.773 1.00 85.00 263 MET A C 1
ATOM 1859 O O . MET A 1 263 ? 2.798 -6.327 20.341 1.00 85.00 263 MET A O 1
ATOM 1863 N N . ARG A 1 264 ? 1.334 -5.632 18.790 1.00 86.88 264 ARG A N 1
ATOM 1864 C CA . ARG A 1 264 ? 2.040 -4.417 18.385 1.00 86.88 264 ARG A CA 1
ATOM 1865 C C . ARG A 1 264 ? 1.087 -3.235 18.481 1.00 86.88 264 ARG A C 1
ATOM 1867 O O . ARG A 1 264 ? -0.126 -3.406 18.560 1.00 86.88 264 ARG A O 1
ATOM 1874 N N . SER A 1 265 ? 1.652 -2.034 18.485 1.00 90.38 265 SER A N 1
ATOM 1875 C CA . SER A 1 265 ? 0.859 -0.812 18.411 1.00 90.38 265 SER A CA 1
ATOM 1876 C C . SER A 1 265 ? 0.039 -0.782 17.123 1.00 90.38 265 SER A C 1
ATOM 1878 O O . SER A 1 265 ? 0.495 -1.252 16.074 1.00 90.38 265 SER A O 1
ATOM 1880 N N . LYS A 1 266 ? -1.145 -0.172 17.215 1.00 94.12 266 LYS A N 1
ATOM 1881 C CA . LYS A 1 266 ? -1.974 0.197 16.066 1.00 94.12 266 LYS A CA 1
ATOM 1882 C C . LYS A 1 266 ? -1.131 0.944 15.024 1.00 94.12 266 LYS A C 1
ATOM 1884 O O . LYS A 1 266 ? -0.201 1.673 15.381 1.00 94.12 266 LYS A O 1
ATOM 1889 N N . LEU A 1 267 ? -1.455 0.767 13.741 1.00 96.19 267 LEU A N 1
ATOM 1890 C CA . LEU A 1 267 ? -0.870 1.586 12.674 1.00 96.19 267 LEU A CA 1
ATOM 1891 C C . LEU A 1 267 ? -1.106 3.076 12.963 1.00 96.19 267 LEU A C 1
ATOM 1893 O O . LEU A 1 267 ? -2.107 3.441 13.576 1.00 96.19 267 LEU A O 1
ATOM 1897 N N . SER A 1 268 ? -0.200 3.936 12.492 1.00 97.31 268 SER A N 1
ATOM 1898 C CA . SER A 1 268 ? -0.441 5.378 12.550 1.00 97.31 268 SER A CA 1
ATOM 1899 C C . SER A 1 268 ? -1.696 5.742 11.760 1.00 97.31 268 SER A C 1
ATOM 1901 O O . SER A 1 268 ? -2.006 5.109 10.743 1.00 97.31 268 SER A O 1
ATOM 1903 N N . ASP A 1 269 ? -2.389 6.788 12.204 1.00 96.81 269 ASP A N 1
ATOM 1904 C CA . ASP A 1 269 ? -3.619 7.244 11.557 1.00 96.81 269 ASP A CA 1
ATOM 1905 C C . ASP A 1 269 ? -3.382 7.604 10.081 1.00 96.81 269 ASP A C 1
ATOM 1907 O O . ASP A 1 269 ? -4.208 7.270 9.238 1.00 96.81 269 ASP A O 1
ATOM 1911 N N . ASP A 1 270 ? -2.203 8.132 9.730 1.00 96.69 270 ASP A N 1
ATOM 1912 C CA . ASP A 1 270 ? -1.813 8.397 8.337 1.00 96.69 270 ASP A CA 1
ATOM 1913 C C . ASP A 1 270 ? -1.789 7.129 7.472 1.00 96.69 270 ASP A C 1
ATOM 1915 O O . ASP A 1 270 ? -2.274 7.120 6.340 1.00 96.69 270 ASP A O 1
ATOM 1919 N N . LYS A 1 271 ? -1.243 6.023 7.997 1.00 97.75 271 LYS A N 1
ATOM 1920 C CA . LYS A 1 271 ? -1.196 4.742 7.274 1.00 97.75 271 LYS A CA 1
ATOM 1921 C C . LYS A 1 271 ? -2.600 4.160 7.121 1.00 97.75 271 LYS A C 1
ATOM 1923 O O . LYS A 1 271 ? -2.932 3.622 6.066 1.00 97.75 271 LYS A O 1
ATOM 1928 N N . ILE A 1 272 ? -3.432 4.288 8.152 1.00 98.12 272 ILE A N 1
ATOM 1929 C CA . ILE A 1 272 ? -4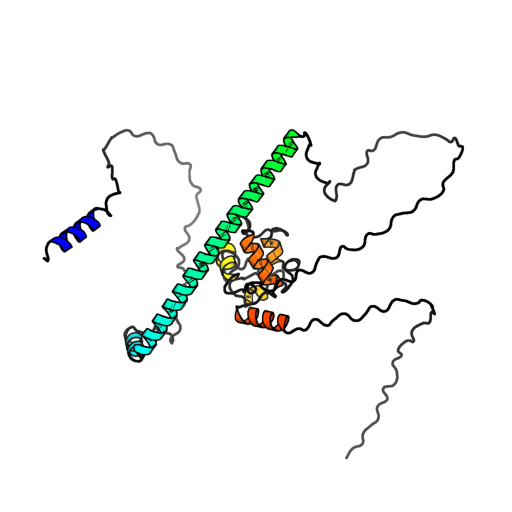.836 3.860 8.108 1.00 98.12 272 ILE A CA 1
ATOM 1930 C C . ILE A 1 272 ? -5.615 4.698 7.090 1.00 98.12 272 ILE A C 1
ATOM 1932 O O . ILE A 1 272 ? -6.403 4.148 6.324 1.00 98.12 272 ILE A O 1
ATOM 1936 N N . GLU A 1 273 ? -5.353 6.000 7.016 1.00 97.81 273 GLU A N 1
ATOM 1937 C CA . GLU A 1 273 ? -5.976 6.900 6.051 1.00 97.81 273 GLU A CA 1
ATOM 1938 C C . GLU A 1 273 ? -5.575 6.567 4.609 1.00 97.81 273 GLU A C 1
ATOM 1940 O O . GLU A 1 273 ? -6.430 6.557 3.721 1.00 97.81 273 GLU A O 1
ATOM 1945 N N . VAL A 1 274 ? -4.310 6.209 4.361 1.00 98.06 274 VAL A N 1
ATOM 1946 C CA . VAL A 1 274 ? -3.871 5.705 3.047 1.00 98.06 274 VAL A CA 1
ATOM 1947 C C . VAL A 1 274 ? -4.659 4.456 2.653 1.00 98.06 274 VAL A C 1
ATOM 1949 O O . VAL A 1 274 ? -5.176 4.392 1.536 1.00 98.06 274 VAL A O 1
ATOM 1952 N N . LEU A 1 275 ? -4.810 3.492 3.569 1.00 98.19 275 LEU A N 1
ATOM 1953 C CA . LEU A 1 275 ? -5.600 2.282 3.324 1.00 98.19 275 LEU A CA 1
ATOM 1954 C C . LEU A 1 275 ? -7.070 2.614 3.054 1.00 98.19 275 LEU A C 1
ATOM 1956 O O . LEU A 1 275 ? -7.651 2.081 2.109 1.00 98.19 275 LEU A O 1
ATOM 1960 N N . ARG A 1 276 ? -7.660 3.528 3.834 1.00 98.00 276 ARG A N 1
ATOM 1961 C CA . ARG A 1 276 ? -9.042 3.981 3.650 1.00 98.00 276 ARG A CA 1
ATOM 1962 C C . ARG A 1 276 ? -9.236 4.583 2.265 1.00 98.00 276 ARG A C 1
ATOM 1964 O O . ARG A 1 276 ? -10.109 4.134 1.532 1.00 98.00 276 ARG A O 1
ATOM 1971 N N . ARG A 1 277 ? -8.405 5.558 1.882 1.00 97.75 277 ARG A N 1
ATOM 1972 C CA . ARG A 1 277 ? -8.490 6.245 0.583 1.00 97.75 277 ARG A CA 1
ATOM 1973 C C . ARG A 1 277 ? -8.291 5.292 -0.585 1.00 97.75 277 ARG A C 1
ATOM 1975 O O . ARG A 1 277 ? -9.042 5.371 -1.551 1.00 97.75 277 ARG A O 1
ATOM 1982 N N . TRP A 1 278 ? -7.314 4.394 -0.492 1.00 97.94 278 TRP A N 1
ATOM 1983 C CA . TRP A 1 278 ? -7.069 3.381 -1.516 1.00 97.94 278 TRP A CA 1
ATOM 1984 C C . TRP A 1 278 ? -8.279 2.460 -1.705 1.00 97.94 278 TRP A C 1
ATOM 1986 O O . TRP A 1 278 ? -8.717 2.249 -2.835 1.00 97.94 278 TRP A O 1
ATOM 1996 N N . ILE A 1 279 ? -8.867 1.960 -0.612 1.00 98.12 279 ILE A N 1
ATOM 1997 C CA . ILE A 1 279 ? -10.064 1.115 -0.685 1.00 98.12 279 ILE A CA 1
ATOM 1998 C C . ILE A 1 279 ? -11.239 1.910 -1.253 1.00 98.12 279 ILE A C 1
ATOM 2000 O O . ILE A 1 279 ? -11.872 1.434 -2.190 1.00 98.12 279 ILE A O 1
ATOM 2004 N N . THR A 1 280 ? -11.502 3.120 -0.748 1.00 97.38 280 THR A N 1
ATOM 2005 C CA . THR A 1 280 ? -12.569 4.007 -1.246 1.00 97.38 280 THR A CA 1
ATOM 2006 C C . THR A 1 280 ? -12.439 4.273 -2.742 1.00 97.38 280 THR A C 1
ATOM 2008 O O . THR A 1 280 ? -13.441 4.301 -3.445 1.00 97.38 280 THR A O 1
ATOM 2011 N N . ALA A 1 281 ? -11.214 4.429 -3.243 1.00 94.94 281 ALA A N 1
ATOM 2012 C CA . ALA A 1 281 ? -10.967 4.664 -4.658 1.00 94.94 281 ALA A CA 1
ATOM 2013 C C . ALA A 1 281 ? -11.210 3.432 -5.541 1.00 94.94 281 ALA A C 1
ATOM 2015 O O . ALA A 1 281 ? -11.272 3.578 -6.751 1.00 94.94 281 ALA A O 1
ATOM 2016 N N . GLY A 1 282 ? -11.374 2.238 -4.965 1.00 95.94 282 GLY A N 1
ATOM 2017 C CA . GLY A 1 282 ? -11.582 1.000 -5.721 1.00 95.94 282 GLY A CA 1
ATOM 2018 C C . GLY A 1 282 ? -10.409 0.024 -5.656 1.00 95.94 282 GLY A C 1
ATOM 2019 O O . GLY A 1 282 ? -10.358 -0.906 -6.456 1.00 95.94 282 GLY A O 1
ATOM 2020 N N . ALA A 1 283 ? -9.491 0.206 -4.701 1.00 96.94 283 ALA A N 1
ATOM 2021 C CA . ALA A 1 283 ? -8.377 -0.698 -4.429 1.00 96.94 283 ALA A CA 1
ATOM 2022 C C . ALA A 1 283 ? -7.511 -0.988 -5.672 1.00 96.94 283 ALA A C 1
ATOM 2024 O O . ALA A 1 283 ? -7.277 -2.136 -6.036 1.00 96.94 283 ALA A O 1
ATOM 2025 N N . HIS A 1 284 ? -7.038 0.056 -6.355 1.00 96.94 284 HIS A N 1
ATOM 2026 C CA . HIS A 1 284 ? -6.264 -0.083 -7.593 1.00 96.94 284 HIS A CA 1
ATOM 2027 C C . HIS A 1 284 ? -4.861 -0.655 -7.377 1.00 96.94 284 HIS A C 1
ATOM 2029 O O . HIS A 1 284 ? -4.197 -0.342 -6.385 1.00 96.94 284 HIS A O 1
ATOM 2035 N N . ALA A 1 285 ? -4.395 -1.465 -8.329 1.00 96.31 285 ALA A N 1
ATOM 2036 C CA . ALA A 1 285 ? -3.108 -2.150 -8.245 1.00 96.31 285 ALA A CA 1
ATOM 2037 C C . ALA A 1 285 ? -1.916 -1.195 -8.420 1.00 96.31 285 ALA A C 1
ATOM 2039 O O . ALA A 1 285 ? -0.927 -1.285 -7.696 1.00 96.31 285 ALA A O 1
ATOM 2040 N N . ASP A 1 286 ? -2.029 -0.262 -9.361 1.00 95.44 286 ASP A N 1
ATOM 2041 C CA . ASP A 1 286 ? -0.938 0.597 -9.818 1.00 95.44 286 ASP A CA 1
ATOM 2042 C C . ASP A 1 286 ? -1.447 1.999 -10.193 1.00 95.44 286 ASP A C 1
ATOM 2044 O O . ASP A 1 286 ? -2.654 2.260 -10.251 1.00 95.44 286 ASP A O 1
ATOM 2048 N N . ALA A 1 287 ? -0.520 2.924 -10.448 1.00 91.94 287 ALA A N 1
ATOM 2049 C CA . ALA A 1 287 ? -0.860 4.292 -10.831 1.00 91.94 287 ALA A CA 1
ATOM 2050 C C . ALA A 1 287 ? -1.686 4.358 -12.131 1.00 91.94 287 ALA A C 1
ATOM 2052 O O . ALA A 1 287 ? -2.566 5.204 -12.258 1.00 91.94 287 ALA A O 1
ATOM 2053 N N . ALA A 1 288 ? -1.450 3.449 -13.083 1.00 89.81 288 ALA A N 1
ATOM 2054 C CA . ALA A 1 288 ? -2.161 3.439 -14.360 1.00 89.81 288 ALA A CA 1
ATOM 2055 C C . ALA A 1 288 ? -3.641 3.056 -14.197 1.00 89.81 288 ALA A C 1
ATOM 2057 O O . ALA A 1 288 ? -4.521 3.682 -14.785 1.00 89.81 288 ALA A O 1
ATOM 2058 N N . SER A 1 289 ? -3.935 2.030 -13.400 1.00 88.94 289 SER A N 1
ATOM 2059 C CA . SER A 1 289 ? -5.299 1.609 -13.073 1.00 88.94 289 SER A CA 1
ATOM 2060 C C . SER A 1 289 ? -6.025 2.645 -12.220 1.00 88.94 289 SER A C 1
ATOM 2062 O O . SER A 1 289 ? -7.200 2.895 -12.482 1.00 88.94 289 SER A O 1
ATOM 2064 N N . ALA A 1 290 ? -5.324 3.304 -11.293 1.00 88.12 290 ALA A N 1
ATOM 2065 C CA . ALA A 1 290 ? -5.872 4.425 -10.534 1.00 88.12 290 ALA A CA 1
ATOM 2066 C C . ALA A 1 290 ? -6.216 5.624 -11.432 1.00 88.12 290 ALA A C 1
ATOM 2068 O O . ALA A 1 290 ? -7.314 6.169 -11.334 1.00 88.12 290 ALA A O 1
ATOM 2069 N N . GLN A 1 291 ? -5.324 5.993 -12.355 1.00 87.19 291 GLN A N 1
ATOM 2070 C CA . GLN A 1 291 ? -5.562 7.099 -13.279 1.00 87.19 291 GLN A CA 1
ATOM 2071 C C . GLN A 1 291 ? -6.729 6.806 -14.225 1.00 87.19 291 GLN A C 1
ATOM 2073 O O . GLN A 1 291 ? -7.619 7.635 -14.362 1.00 87.19 291 GLN A O 1
ATOM 2078 N N . ARG A 1 292 ? -6.798 5.599 -14.805 1.00 87.62 292 ARG A N 1
ATOM 2079 C CA . ARG A 1 292 ? -7.930 5.206 -15.664 1.00 87.62 292 ARG A CA 1
ATOM 2080 C C . ARG A 1 292 ? -9.274 5.300 -14.943 1.00 87.62 292 ARG A C 1
ATOM 2082 O O . ARG A 1 292 ? -10.262 5.694 -15.555 1.00 87.62 292 ARG A O 1
ATOM 2089 N N . ALA A 1 293 ? -9.324 4.931 -13.664 1.00 82.62 293 ALA A N 1
ATOM 2090 C CA . ALA A 1 293 ? -10.540 5.053 -12.867 1.00 82.62 293 ALA A CA 1
ATOM 2091 C C . ALA A 1 293 ? -10.899 6.519 -12.584 1.00 82.62 293 ALA A C 1
ATOM 2093 O O . ALA A 1 293 ? -12.068 6.887 -12.688 1.00 82.62 293 ALA A O 1
ATOM 2094 N N . ALA A 1 294 ? -9.903 7.362 -12.298 1.00 82.12 294 ALA A N 1
ATOM 2095 C CA . ALA A 1 294 ? -10.099 8.800 -12.137 1.00 82.12 294 ALA A CA 1
ATOM 2096 C C . ALA A 1 294 ? -10.618 9.458 -13.430 1.00 82.12 294 ALA A C 1
ATOM 2098 O O . ALA A 1 294 ? -11.589 10.211 -13.390 1.00 82.12 294 ALA A O 1
ATOM 2099 N N . ASP A 1 295 ? -10.038 9.113 -14.581 1.00 85.12 295 ASP A N 1
ATOM 2100 C CA . ASP A 1 295 ? -10.452 9.621 -15.894 1.00 85.12 295 ASP A CA 1
ATOM 2101 C C . ASP A 1 295 ? -11.883 9.177 -16.248 1.00 85.12 295 ASP A C 1
ATOM 2103 O O . ASP A 1 295 ? -12.681 9.963 -16.770 1.00 85.12 295 ASP A O 1
ATOM 2107 N N . ALA A 1 296 ? -12.238 7.926 -15.929 1.00 80.12 296 ALA A N 1
ATOM 2108 C CA . ALA A 1 296 ? -13.587 7.397 -16.119 1.00 80.12 296 ALA A CA 1
ATOM 2109 C C . ALA A 1 296 ? -14.615 8.110 -15.226 1.00 80.12 296 ALA A C 1
ATOM 2111 O O . ALA A 1 296 ? -15.697 8.457 -15.698 1.00 80.12 296 ALA A O 1
ATOM 2112 N N . ALA A 1 297 ? -14.266 8.382 -13.965 1.00 76.12 297 ALA A N 1
ATOM 2113 C CA . ALA A 1 297 ? -15.114 9.135 -13.044 1.00 76.12 297 ALA A CA 1
ATOM 2114 C C . ALA A 1 297 ? -15.303 10.597 -13.489 1.00 76.12 297 ALA A C 1
ATOM 2116 O O . ALA A 1 297 ? -16.404 11.127 -13.379 1.00 76.12 297 ALA A O 1
ATOM 2117 N N . ALA A 1 298 ? -14.266 11.232 -14.045 1.00 77.44 298 ALA A N 1
ATOM 2118 C CA . ALA A 1 298 ? -14.344 12.593 -14.580 1.00 77.44 298 ALA A CA 1
ATOM 2119 C C . ALA A 1 298 ? -15.172 12.686 -15.875 1.00 77.44 298 ALA A C 1
ATOM 2121 O O . ALA A 1 298 ? -15.768 13.724 -16.163 1.00 77.44 298 ALA A O 1
ATOM 2122 N N . SER A 1 299 ? -15.217 11.602 -16.653 1.00 69.88 299 SER A N 1
ATOM 2123 C CA . SER A 1 299 ? -15.957 11.531 -17.920 1.00 69.88 299 SER A CA 1
ATOM 2124 C C . SER A 1 299 ? -17.423 11.113 -17.745 1.00 69.88 299 SER A C 1
ATOM 2126 O O . SER A 1 299 ? -18.223 11.271 -18.671 1.00 69.88 299 SER A O 1
ATOM 2128 N N . ALA A 1 300 ? -17.797 10.594 -16.572 1.00 70.00 300 ALA A N 1
ATOM 2129 C CA . ALA A 1 300 ? -19.182 10.319 -16.221 1.00 70.00 300 ALA A CA 1
ATOM 2130 C C . ALA A 1 300 ? -19.913 11.651 -15.987 1.00 70.00 300 ALA A C 1
ATOM 2132 O O . ALA A 1 300 ? -19.802 12.278 -14.935 1.00 70.00 300 ALA A O 1
ATOM 2133 N N . THR A 1 301 ? -20.649 12.111 -16.998 1.00 57.97 301 THR A N 1
ATOM 2134 C CA . THR A 1 301 ? -21.498 13.303 -16.894 1.00 57.97 301 THR A CA 1
ATOM 2135 C C . THR A 1 301 ? -22.498 13.099 -15.751 1.00 57.97 301 THR A C 1
ATOM 2137 O O . THR A 1 301 ? -23.164 12.060 -15.724 1.00 57.97 301 THR A O 1
ATOM 2140 N N . PRO A 1 302 ? -22.645 14.048 -14.806 1.00 52.00 302 PRO A N 1
ATOM 2141 C CA . PRO A 1 302 ? -23.670 13.935 -13.783 1.00 52.00 302 PRO A CA 1
ATOM 2142 C C . PRO A 1 302 ? -25.020 14.032 -14.490 1.00 52.00 302 PRO A C 1
ATOM 2144 O O . PRO A 1 302 ? -25.379 15.081 -15.030 1.00 52.00 302 PRO A O 1
ATOM 2147 N N . MET A 1 303 ? -25.747 12.916 -14.538 1.00 45.88 303 MET A N 1
ATOM 2148 C CA . MET A 1 303 ? -27.113 12.886 -15.042 1.00 45.88 303 MET A CA 1
ATOM 2149 C C . MET A 1 303 ? -27.922 13.843 -14.166 1.00 45.88 303 MET A C 1
ATOM 2151 O O . MET A 1 303 ? -28.129 13.601 -12.979 1.00 45.88 303 MET A O 1
ATOM 2155 N N . THR A 1 304 ? -28.257 14.996 -14.740 1.00 49.22 304 THR A N 1
ATOM 2156 C CA . THR A 1 304 ? -28.949 16.077 -14.052 1.00 49.22 304 THR A CA 1
ATOM 2157 C C . THR A 1 304 ? -30.338 15.598 -13.649 1.00 49.22 304 THR A C 1
ATOM 2159 O O . THR A 1 304 ? -31.048 14.968 -14.430 1.00 49.22 304 THR A O 1
ATOM 2162 N N . GLU A 1 305 ? -30.665 15.894 -12.399 1.00 43.81 305 GLU A N 1
ATOM 2163 C CA . GLU A 1 305 ? -31.930 15.717 -11.698 1.00 43.81 305 GLU A CA 1
ATOM 2164 C C . GLU A 1 305 ? -33.166 15.836 -12.610 1.00 43.81 305 G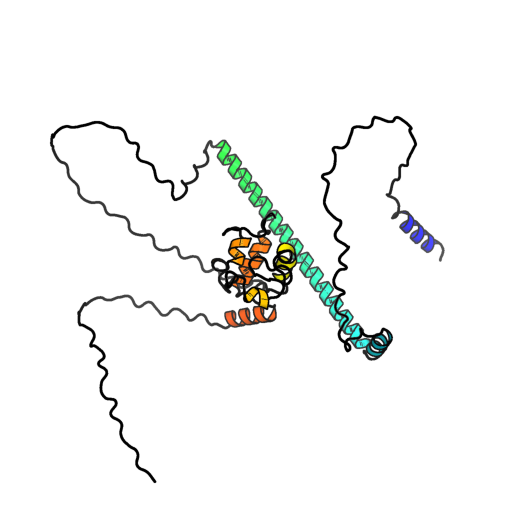LU A C 1
ATOM 2166 O O . GLU A 1 305 ? -33.433 16.888 -13.195 1.00 43.81 305 GLU A O 1
ATOM 2171 N N . ALA A 1 306 ? -33.944 14.755 -12.720 1.00 42.09 306 ALA A N 1
ATOM 2172 C CA . ALA A 1 306 ? -35.301 14.827 -13.251 1.00 42.09 306 ALA A CA 1
ATOM 2173 C C . ALA A 1 306 ? -36.181 15.583 -12.235 1.00 42.09 306 ALA A C 1
ATOM 2175 O O . ALA A 1 306 ? -36.120 15.267 -11.044 1.00 42.09 306 ALA A O 1
ATOM 2176 N N . PRO A 1 307 ? -37.000 16.566 -12.651 1.00 46.53 307 PRO A N 1
ATOM 2177 C CA . PRO A 1 307 ? -37.808 17.327 -11.714 1.00 46.53 307 PRO A CA 1
ATOM 2178 C C . PRO A 1 307 ? -38.865 16.429 -11.067 1.00 46.53 307 PRO A C 1
ATOM 2180 O O . PRO A 1 307 ? -39.650 15.757 -11.737 1.00 46.53 307 PRO A O 1
ATOM 2183 N N . SER A 1 308 ? -38.865 16.467 -9.737 1.00 44.75 308 SER A N 1
ATOM 2184 C CA . SER A 1 308 ? -39.875 15.916 -8.842 1.00 44.75 308 SER A CA 1
ATOM 2185 C C . SER A 1 308 ? -41.280 16.357 -9.269 1.00 44.75 308 SER A C 1
ATOM 2187 O O . SER A 1 308 ? -41.648 17.526 -9.134 1.00 44.75 308 SER A O 1
ATOM 2189 N N . ALA A 1 309 ? -42.072 15.420 -9.792 1.00 43.00 309 ALA A N 1
ATOM 2190 C CA . ALA A 1 309 ? -43.504 15.603 -9.966 1.00 43.00 309 ALA A CA 1
ATOM 2191 C C . ALA A 1 309 ? -44.209 15.222 -8.658 1.00 43.00 309 ALA A C 1
ATOM 2193 O O . ALA A 1 309 ? -44.295 14.054 -8.278 1.00 43.00 309 ALA A O 1
ATOM 2194 N N . SER A 1 310 ? -44.680 16.261 -7.974 1.00 40.78 310 SER A N 1
ATOM 2195 C CA . SER A 1 310 ? -45.551 16.214 -6.806 1.00 40.78 310 SER A CA 1
ATOM 2196 C C . SER A 1 310 ? -46.837 15.426 -7.076 1.00 40.78 310 SER A C 1
ATOM 2198 O O . SER A 1 310 ? -47.441 15.524 -8.143 1.00 40.78 310 SER A O 1
ATOM 2200 N N . ALA A 1 311 ? -47.261 14.695 -6.049 1.00 40.75 311 ALA A N 1
ATOM 2201 C CA . ALA A 1 311 ? -48.444 13.853 -5.991 1.00 40.75 311 ALA A CA 1
ATOM 2202 C C . ALA A 1 311 ? -49.774 14.583 -6.263 1.00 40.75 311 ALA A C 1
ATOM 2204 O O . ALA A 1 311 ? -49.976 15.721 -5.836 1.00 40.75 311 ALA A O 1
ATOM 2205 N N . ALA A 1 312 ? -50.719 13.837 -6.842 1.00 36.97 312 ALA A N 1
ATOM 2206 C CA . ALA A 1 312 ? -52.151 13.935 -6.561 1.00 36.97 312 ALA A CA 1
ATOM 2207 C C . ALA A 1 312 ? -52.711 12.504 -6.333 1.00 36.97 312 ALA A C 1
ATOM 2209 O O . ALA A 1 312 ? -52.125 11.558 -6.863 1.00 36.97 312 ALA A O 1
ATOM 2210 N N . PRO A 1 313 ? -53.758 12.315 -5.502 1.00 49.97 313 PRO A N 1
ATOM 2211 C CA . PRO A 1 313 ? -54.038 11.043 -4.825 1.00 49.97 313 PRO A CA 1
ATOM 2212 C C . PRO A 1 313 ? -55.192 10.219 -5.441 1.00 49.97 313 PRO A C 1
ATOM 2214 O O . PRO A 1 313 ? -55.874 10.712 -6.332 1.00 49.97 313 PRO A O 1
ATOM 2217 N N . ILE A 1 314 ? -55.407 9.031 -4.836 1.00 43.22 314 ILE A N 1
ATOM 2218 C CA . ILE A 1 314 ? -56.554 8.081 -4.863 1.00 43.22 314 ILE A CA 1
ATOM 2219 C C . ILE A 1 314 ? -56.764 7.283 -6.179 1.00 43.22 314 ILE A C 1
ATOM 2221 O O . ILE A 1 314 ? -56.539 7.810 -7.255 1.00 43.22 314 ILE A O 1
ATOM 2225 N N . ASP A 1 315 ? -57.056 5.973 -6.216 1.00 41.16 315 ASP A N 1
ATOM 2226 C CA . ASP A 1 315 ? -57.886 5.115 -5.356 1.00 41.16 315 ASP A CA 1
ATOM 2227 C C . ASP A 1 315 ? -57.380 3.652 -5.275 1.00 41.16 315 ASP A C 1
ATOM 2229 O O . ASP A 1 315 ? -56.738 3.131 -6.188 1.00 41.16 315 ASP A O 1
ATOM 2233 N N . GLN A 1 316 ? -57.713 2.974 -4.170 1.00 44.25 316 GLN A N 1
ATOM 2234 C CA . GLN A 1 316 ? -57.617 1.519 -4.025 1.00 44.25 316 GLN A CA 1
ATOM 2235 C C . GLN A 1 316 ? -58.676 0.827 -4.896 1.00 44.25 316 GLN A C 1
ATOM 2237 O O . GLN A 1 316 ? -59.864 1.030 -4.668 1.00 44.25 316 GLN A O 1
ATOM 2242 N N . GLU A 1 317 ? -58.273 -0.114 -5.751 1.00 37.72 317 GLU A N 1
ATOM 2243 C CA . GLU A 1 317 ? -59.147 -1.235 -6.101 1.00 37.72 317 GLU A CA 1
ATOM 2244 C C . GLU A 1 317 ? -58.373 -2.552 -6.041 1.00 37.72 317 GLU A C 1
ATOM 2246 O O . GLU A 1 317 ? -57.249 -2.693 -6.522 1.00 37.72 317 GLU A O 1
ATOM 2251 N N . SER A 1 318 ? -58.982 -3.498 -5.336 1.00 49.53 318 SER A N 1
ATOM 2252 C CA . SER A 1 318 ? -58.450 -4.810 -4.998 1.00 49.53 318 SER A CA 1
ATOM 2253 C C . SER A 1 318 ? -58.909 -5.807 -6.059 1.00 49.53 318 SER A C 1
ATOM 2255 O O . SER A 1 318 ? -60.110 -5.948 -6.267 1.00 49.53 318 SER A O 1
ATOM 2257 N N . GLY A 1 319 ? -57.989 -6.543 -6.684 1.00 38.84 319 GLY A N 1
ATOM 2258 C CA . GLY A 1 319 ? -58.330 -7.627 -7.612 1.00 38.84 319 GLY A CA 1
ATOM 2259 C C . GLY A 1 319 ? -57.201 -8.660 -7.726 1.00 38.84 319 GLY A C 1
ATOM 2260 O O . GLY A 1 319 ? -56.041 -8.259 -7.825 1.00 38.84 319 GLY A O 1
ATOM 2261 N N . PRO A 1 320 ? -57.488 -9.977 -7.658 1.00 50.53 320 PRO A N 1
ATOM 2262 C CA . PRO A 1 320 ? -56.465 -11.010 -7.518 1.00 50.53 320 PRO A CA 1
ATOM 2263 C C . PRO A 1 320 ? -55.792 -11.380 -8.851 1.00 50.53 320 PRO A C 1
ATOM 2265 O O . PRO A 1 320 ? -56.414 -11.380 -9.912 1.00 50.53 320 PRO A O 1
ATOM 2268 N N . MET A 1 321 ? -54.513 -11.753 -8.757 1.00 45.75 321 MET A N 1
ATOM 2269 C CA . MET A 1 321 ? -53.687 -12.314 -9.835 1.00 45.75 321 MET A CA 1
ATOM 2270 C C . MET A 1 321 ? -54.337 -13.554 -10.483 1.00 45.75 321 MET A C 1
ATOM 2272 O O . MET A 1 321 ? -54.803 -14.430 -9.748 1.00 45.75 321 MET A O 1
ATOM 2276 N N . PRO A 1 322 ? -54.291 -13.727 -11.818 1.00 49.31 322 PRO A N 1
ATOM 2277 C CA . PRO A 1 322 ? -54.593 -15.009 -12.438 1.00 49.31 322 PRO A CA 1
ATOM 2278 C C . PRO A 1 322 ? -53.387 -15.959 -12.368 1.00 49.31 322 PRO A C 1
ATOM 2280 O O . PRO A 1 322 ? -52.244 -15.591 -12.642 1.00 49.31 322 PRO A O 1
ATOM 2283 N N . ALA A 1 323 ? -53.674 -17.206 -12.000 1.00 40.75 323 ALA A N 1
ATOM 2284 C CA . ALA A 1 323 ? -52.737 -18.317 -11.964 1.00 40.75 323 ALA A CA 1
ATOM 2285 C C . ALA A 1 323 ? -52.262 -18.705 -13.375 1.00 40.75 323 ALA A C 1
ATOM 2287 O O . ALA A 1 323 ? -53.068 -18.885 -14.289 1.00 40.75 323 ALA A O 1
ATOM 2288 N N . ALA A 1 324 ? -50.953 -18.898 -13.529 1.00 40.34 324 ALA A N 1
ATOM 2289 C CA . ALA A 1 324 ? -50.374 -19.560 -14.689 1.00 40.34 324 ALA A CA 1
ATOM 2290 C C . ALA A 1 324 ? -50.753 -21.051 -14.665 1.00 40.34 324 ALA A C 1
ATOM 2292 O O . ALA A 1 324 ? -50.382 -21.776 -13.742 1.00 40.34 324 ALA A O 1
ATOM 2293 N N . SER A 1 325 ? -51.496 -21.498 -15.679 1.00 44.12 325 SER A N 1
ATOM 2294 C CA . SER A 1 325 ? -51.767 -22.911 -15.942 1.00 44.12 325 SER A CA 1
ATOM 2295 C C . SER A 1 325 ? -50.926 -23.371 -17.131 1.00 44.12 325 SER A C 1
ATOM 2297 O O . SER A 1 325 ? -50.998 -22.798 -18.218 1.00 44.12 325 SER A O 1
ATOM 2299 N N . LEU A 1 326 ? -50.098 -24.385 -16.885 1.00 45.28 326 LEU A N 1
ATOM 2300 C CA . LEU A 1 326 ? -49.340 -25.137 -17.877 1.00 45.28 326 LEU A CA 1
ATOM 2301 C C . LEU A 1 326 ? -50.243 -26.221 -18.478 1.00 45.28 326 LEU A C 1
ATOM 2303 O O . LEU A 1 326 ? -50.530 -27.208 -17.804 1.00 45.28 326 LEU A O 1
ATOM 2307 N N . ALA A 1 327 ? -50.627 -26.077 -19.744 1.00 43.72 327 ALA A N 1
ATOM 2308 C CA . ALA A 1 327 ? -50.986 -27.195 -20.613 1.00 43.72 327 ALA A CA 1
ATOM 2309 C C . ALA A 1 327 ? -50.854 -26.784 -22.091 1.00 43.72 327 ALA A C 1
ATOM 2311 O O . ALA A 1 327 ? -51.009 -25.614 -22.426 1.00 43.72 327 ALA A O 1
ATOM 2312 N N . ASP A 1 328 ? -50.573 -27.779 -22.935 1.00 41.50 328 ASP A N 1
ATOM 2313 C CA . ASP A 1 328 ? -50.511 -27.754 -24.405 1.00 41.50 328 ASP A CA 1
ATOM 2314 C C . ASP A 1 328 ? -49.171 -27.416 -25.081 1.00 41.50 328 ASP A C 1
ATOM 2316 O O . ASP A 1 328 ? -49.043 -26.515 -25.906 1.00 41.50 328 ASP A O 1
ATOM 2320 N N . PHE A 1 329 ? -48.183 -28.290 -24.850 1.00 41.28 329 PHE A N 1
ATOM 2321 C CA . PHE A 1 329 ? -47.213 -28.654 -25.889 1.00 41.28 329 PHE A CA 1
ATOM 2322 C C . PHE A 1 329 ? 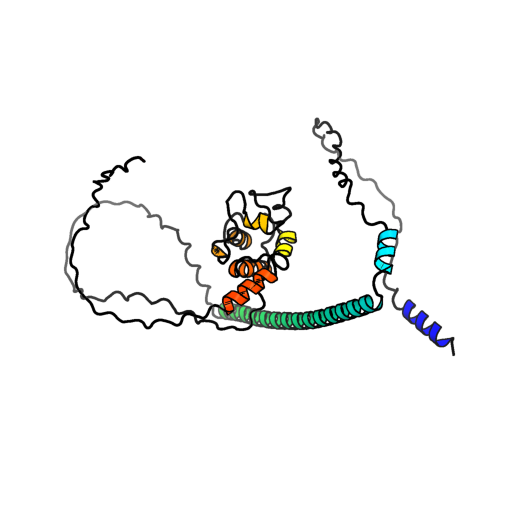-47.765 -29.834 -26.708 1.00 41.28 329 PHE A C 1
ATOM 2324 O O . PHE A 1 329 ? -47.529 -31.000 -26.392 1.00 41.28 329 PHE A O 1
ATOM 2331 N N . ALA A 1 330 ? -48.506 -29.531 -27.777 1.00 43.47 330 ALA A N 1
ATOM 2332 C CA . ALA A 1 330 ? -48.849 -30.498 -28.817 1.00 43.47 330 ALA A CA 1
ATOM 2333 C C . ALA A 1 330 ? -47.856 -30.376 -29.985 1.00 43.47 330 ALA A C 1
ATOM 2335 O O . ALA A 1 330 ? -47.816 -29.386 -30.716 1.00 43.47 330 ALA A O 1
ATOM 2336 N N . VAL A 1 331 ? -47.039 -31.418 -30.120 1.00 45.97 331 VAL A N 1
ATOM 2337 C CA . VAL A 1 331 ? -46.057 -31.660 -31.181 1.00 45.97 331 VAL A CA 1
ATOM 2338 C C . VAL A 1 331 ? -46.741 -31.744 -32.549 1.00 45.97 331 VAL A C 1
ATOM 2340 O O . VAL A 1 331 ? -47.744 -32.439 -32.705 1.00 45.97 331 VAL A O 1
ATOM 2343 N N . LYS A 1 332 ? -46.159 -31.097 -33.566 1.00 44.59 332 LYS A N 1
ATOM 2344 C CA . LYS A 1 332 ? -46.529 -31.272 -34.979 1.00 44.59 332 LYS A CA 1
ATOM 2345 C C . LYS A 1 332 ? -45.385 -32.000 -35.709 1.00 44.59 332 LYS A C 1
ATOM 2347 O O . LYS A 1 332 ? -44.247 -31.544 -35.602 1.00 44.59 332 LYS A O 1
ATOM 2352 N N . PRO A 1 333 ? -45.638 -33.120 -36.412 1.00 54.59 333 PRO A N 1
ATOM 2353 C CA . PRO A 1 333 ? -44.590 -33.909 -37.053 1.00 54.59 333 PRO A CA 1
ATOM 2354 C C . PRO A 1 333 ? -44.153 -33.283 -38.384 1.00 54.59 333 PRO A C 1
ATOM 2356 O O . PRO A 1 333 ? -44.980 -32.788 -39.151 1.00 54.59 333 PRO A O 1
ATOM 2359 N N . ILE A 1 334 ? -42.852 -33.345 -38.664 1.00 55.47 334 ILE A N 1
ATOM 2360 C CA . ILE A 1 334 ? -42.253 -33.005 -39.959 1.00 55.47 334 ILE A CA 1
ATOM 2361 C C . ILE A 1 334 ? -42.007 -34.300 -40.735 1.00 55.47 334 ILE A C 1
ATOM 2363 O O . ILE A 1 334 ? -41.433 -35.251 -40.208 1.00 55.47 334 ILE A O 1
ATOM 2367 N N . ALA A 1 335 ? -42.501 -34.325 -41.970 1.00 50.16 335 ALA A N 1
ATOM 2368 C CA . ALA A 1 335 ? -42.414 -35.437 -42.902 1.00 50.16 335 ALA A CA 1
ATOM 2369 C C . ALA A 1 335 ? -41.002 -35.593 -43.491 1.00 50.16 335 ALA A C 1
ATOM 2371 O O . ALA A 1 335 ? -40.309 -34.606 -43.735 1.00 50.16 335 ALA A O 1
ATOM 2372 N N . SER A 1 336 ? -40.622 -36.846 -43.750 1.00 49.19 336 SER A N 1
ATOM 2373 C CA . SER A 1 336 ? -39.466 -37.246 -44.557 1.00 49.19 336 SER A CA 1
ATOM 2374 C C . SER A 1 336 ? -39.586 -36.775 -46.005 1.00 49.19 336 SER A C 1
ATOM 2376 O O . SER A 1 336 ? -40.635 -37.009 -46.601 1.00 49.19 336 SER A O 1
ATOM 2378 N N . VAL A 1 337 ? -38.495 -36.231 -46.561 1.00 53.69 337 VAL A N 1
ATOM 2379 C CA . VAL A 1 337 ? -37.769 -36.709 -47.762 1.00 53.69 337 VAL A CA 1
ATOM 2380 C C . VAL A 1 337 ? -36.316 -36.264 -47.626 1.00 53.69 337 VAL A C 1
ATOM 2382 O O . VAL A 1 337 ? -36.110 -35.082 -47.272 1.00 53.69 337 VAL A O 1
#

Sequence (337 aa):
MRGKQKSLARMLVLMLSGLTTPTGALHAQEPAAPAGANPPAPADVTPAAPTTPPESPAPAPGEAQPTLDRILEDLSKIDPALLSERLAATQAQIAKLREENEALKAKIAANEAEAQKLGIHALLLEALLKVRGVAPAPPPPAPGQAMAPAQGAVAAAEAMTPPPVAGSPVASPAANPPATAPAMTTTDAAPAPNYQDHVYPIFSESCLGCHNPDKAKGGLVLDSFASMMQGGGSGAVIAPGSPDQSRLFRLVAHLEAPEMPPMRSKLSDDKIEVLRRWITAGAHADAASAQRAADAAASATPMTEAPSASAAPIDQESGPMPAASLADFAVKPIASV

pLDDT: mean 71.19, std 23.12, range [32.5, 98.19]

Secondary structure (DSSP, 8-state):
--SHHHHHHHHHHHTSS-------------------PPPPPPS--------PPPPPPPPPTT-PPPPHHHHHHHHHTS-HHHHHHHHHHHHHHHHHHHHHHHHHHHHHHHHHHHHHHHHHHHHHHHHHHHHTT-PPPPPPPPTT-PPPPPP-------------------PPPP-PPPP---------PPPPP-IIIIIHHHHHHHTTTTBSSS-BGGG---SSHHHHHH-BTTB----TT-GGG-HHHHHHTTSSSSPSSTTSPPPPHHHHHHHHHHHHTT--SSHHHHHHHHHHHHHS-------------------PPPPP--------PPPP-

Radius of gyration: 38.63 Å; chains: 1; bounding box: 116×68×99 Å